Protein AF-A0A1G7XQ11-F1 (afdb_monomer_lite)

Structure (mmCIF, N/CA/C/O backbone):
data_AF-A0A1G7XQ11-F1
#
_entry.id   AF-A0A1G7XQ11-F1
#
loop_
_atom_site.group_PDB
_atom_site.id
_atom_site.type_symbol
_atom_site.label_atom_id
_atom_site.label_alt_id
_atom_site.label_comp_id
_atom_site.label_asym_id
_atom_site.label_entity_id
_atom_site.label_seq_id
_atom_site.pdbx_PDB_ins_code
_atom_site.Cartn_x
_atom_site.Cartn_y
_atom_site.Cartn_z
_atom_site.occupancy
_atom_site.B_iso_or_equiv
_atom_site.auth_seq_id
_atom_site.auth_comp_id
_atom_site.auth_asym_id
_atom_site.auth_atom_id
_atom_site.pdbx_PDB_model_num
ATOM 1 N N . MET A 1 1 ? 27.603 -40.805 -3.255 1.00 36.34 1 MET A N 1
ATOM 2 C CA . MET A 1 1 ? 27.792 -39.743 -2.245 1.00 36.34 1 MET A CA 1
ATOM 3 C C . MET A 1 1 ? 28.625 -38.642 -2.869 1.00 36.34 1 MET A C 1
ATOM 5 O O . MET A 1 1 ? 29.817 -38.832 -3.055 1.00 36.34 1 MET A O 1
ATOM 9 N N . MET A 1 2 ? 27.994 -37.534 -3.244 1.00 27.81 2 MET A N 1
ATOM 10 C CA . MET A 1 2 ? 28.687 -36.275 -3.507 1.00 27.81 2 MET A CA 1
ATOM 11 C C . MET A 1 2 ? 27.903 -35.198 -2.770 1.00 27.81 2 MET A C 1
ATOM 13 O O . MET A 1 2 ? 26.768 -34.886 -3.116 1.00 27.81 2 MET A O 1
ATOM 17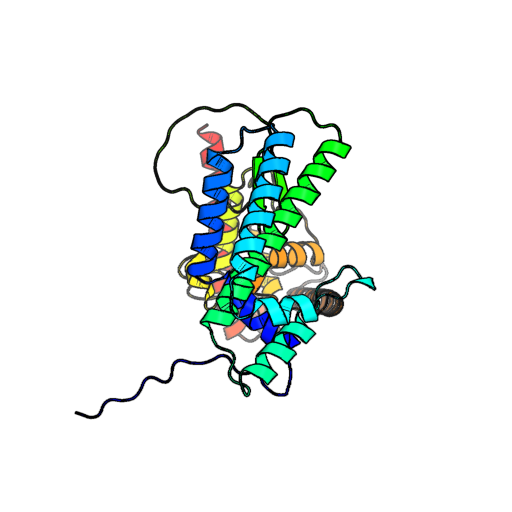 N N . THR A 1 3 ? 28.489 -34.736 -1.674 1.00 33.53 3 THR A N 1
ATOM 18 C CA . THR A 1 3 ? 28.033 -33.616 -0.861 1.00 33.53 3 THR A CA 1
ATOM 19 C C . THR A 1 3 ? 28.178 -32.338 -1.680 1.00 33.53 3 THR A C 1
ATOM 21 O O . THR A 1 3 ? 29.285 -31.860 -1.922 1.00 33.53 3 THR A O 1
ATOM 24 N N . VAL A 1 4 ? 27.051 -31.788 -2.130 1.00 30.58 4 VAL A N 1
ATOM 25 C CA . VAL A 1 4 ? 26.989 -30.421 -2.650 1.00 30.58 4 VAL A CA 1
ATOM 26 C C . VAL A 1 4 ? 27.057 -29.493 -1.440 1.00 30.58 4 VAL A C 1
ATOM 28 O O . VAL A 1 4 ? 26.116 -29.412 -0.656 1.00 30.58 4 VAL A O 1
ATOM 31 N N . ASN A 1 5 ? 28.209 -28.848 -1.260 1.00 30.14 5 ASN A N 1
ATOM 32 C CA . ASN A 1 5 ? 28.421 -27.811 -0.255 1.00 30.14 5 ASN A CA 1
ATOM 33 C C . ASN A 1 5 ? 27.445 -26.652 -0.500 1.00 30.14 5 ASN A C 1
ATOM 35 O O . ASN A 1 5 ? 27.590 -25.899 -1.465 1.00 30.14 5 ASN A O 1
ATOM 39 N N . SER A 1 6 ? 26.476 -26.491 0.398 1.00 32.62 6 SER A N 1
ATOM 40 C CA . SER A 1 6 ? 25.630 -25.308 0.500 1.00 32.62 6 SER A CA 1
ATOM 41 C C . SER A 1 6 ? 26.471 -24.123 0.982 1.00 32.62 6 SER A C 1
ATOM 43 O O . SER A 1 6 ? 26.578 -23.876 2.183 1.00 32.62 6 SER A O 1
ATOM 45 N N . LYS A 1 7 ? 27.083 -23.372 0.060 1.00 35.41 7 LYS A N 1
ATOM 46 C CA . LYS A 1 7 ? 27.512 -22.005 0.372 1.00 35.41 7 LYS A CA 1
ATOM 47 C C . LYS A 1 7 ? 26.244 -21.197 0.643 1.00 35.41 7 LYS A C 1
ATOM 49 O O . LYS A 1 7 ? 25.472 -20.939 -0.272 1.00 35.41 7 LYS A O 1
ATOM 54 N N . HIS A 1 8 ? 25.990 -20.892 1.912 1.00 39.34 8 HIS A N 1
ATOM 55 C CA . HIS A 1 8 ? 24.980 -19.917 2.305 1.00 39.34 8 HIS A CA 1
ATOM 56 C C . HIS A 1 8 ? 25.246 -18.598 1.563 1.00 39.34 8 HIS A C 1
ATOM 58 O O . HIS A 1 8 ? 26.400 -18.194 1.426 1.00 39.34 8 HIS A O 1
ATOM 64 N N . ASN A 1 9 ? 24.189 -17.971 1.042 1.00 49.28 9 ASN A N 1
ATOM 65 C CA . ASN A 1 9 ? 24.247 -16.670 0.376 1.00 49.28 9 ASN A CA 1
ATOM 66 C C . ASN A 1 9 ? 24.702 -15.603 1.382 1.00 49.28 9 ASN A C 1
ATOM 68 O O . ASN A 1 9 ? 23.877 -15.052 2.111 1.00 49.28 9 ASN A O 1
ATOM 72 N N . VAL A 1 10 ? 26.007 -15.342 1.437 1.00 56.56 10 VAL A N 1
ATOM 73 C CA . VAL A 1 10 ? 26.573 -14.230 2.205 1.00 56.56 10 VAL A CA 1
ATOM 74 C C . VAL A 1 10 ? 26.218 -12.922 1.481 1.00 56.56 10 VAL A C 1
ATOM 76 O O . VAL A 1 10 ? 26.400 -12.856 0.261 1.00 56.56 10 VAL A O 1
ATOM 79 N N . PRO A 1 11 ? 25.690 -11.900 2.177 1.00 62.41 11 PRO A N 1
ATOM 80 C CA . PRO A 1 11 ? 25.430 -10.591 1.587 1.00 62.41 11 PRO A CA 1
ATOM 81 C C . PRO A 1 11 ? 26.718 -9.976 1.016 1.00 62.41 11 PRO A C 1
ATOM 83 O O . PRO A 1 11 ? 27.726 -9.876 1.715 1.00 62.41 11 PRO A O 1
ATOM 86 N N . ALA A 1 12 ? 26.683 -9.545 -0.246 1.00 68.00 12 ALA A N 1
ATOM 87 C CA . ALA A 1 12 ? 27.814 -8.908 -0.919 1.00 68.00 12 ALA A CA 1
ATOM 88 C C . ALA A 1 12 ? 27.442 -7.492 -1.373 1.00 68.00 12 ALA A C 1
ATOM 90 O O . ALA A 1 12 ? 26.371 -7.279 -1.942 1.00 68.00 12 ALA A O 1
ATOM 91 N N . VAL A 1 13 ? 28.339 -6.530 -1.150 1.00 69.81 13 VAL A N 1
ATOM 92 C CA . VAL A 1 13 ? 28.177 -5.160 -1.655 1.00 69.81 13 VAL A CA 1
ATOM 93 C C . VAL A 1 13 ? 28.554 -5.140 -3.136 1.00 69.81 13 VAL A C 1
ATOM 95 O O . VAL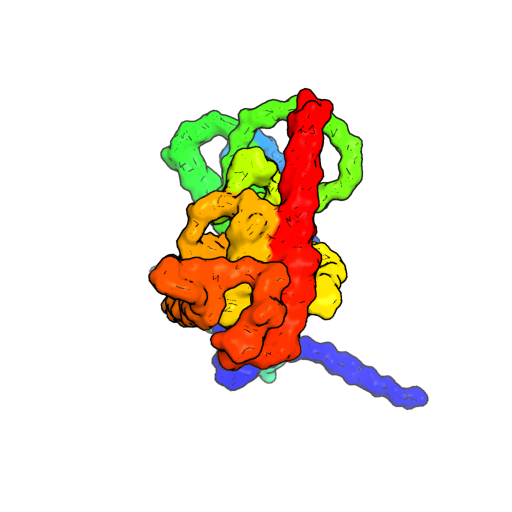 A 1 13 ? 29.678 -5.475 -3.508 1.00 69.81 13 VAL A O 1
ATOM 98 N N . ILE A 1 14 ? 27.617 -4.741 -3.995 1.00 70.12 14 ILE A N 1
ATOM 99 C CA . ILE A 1 14 ? 27.821 -4.665 -5.447 1.00 70.12 14 ILE A CA 1
ATOM 100 C C . ILE A 1 14 ? 28.239 -3.235 -5.810 1.00 70.12 14 ILE A C 1
ATOM 102 O O . ILE A 1 14 ? 27.595 -2.281 -5.389 1.00 70.12 14 ILE A O 1
ATOM 106 N N . ASN A 1 15 ? 29.302 -3.075 -6.609 1.00 71.50 15 ASN A N 1
ATOM 107 C CA . ASN A 1 15 ? 29.764 -1.779 -7.140 1.00 71.50 15 ASN A CA 1
ATOM 108 C C . ASN A 1 15 ? 30.020 -0.684 -6.083 1.00 71.50 15 ASN A C 1
ATOM 110 O O . ASN A 1 15 ? 29.817 0.492 -6.366 1.00 71.50 15 ASN A O 1
ATOM 114 N N . GLU A 1 16 ? 30.450 -1.060 -4.873 1.00 73.69 16 GLU A N 1
ATOM 115 C CA . GLU A 1 16 ? 30.634 -0.126 -3.746 1.00 73.69 16 GLU A CA 1
ATOM 116 C C . GLU A 1 16 ? 29.356 0.648 -3.346 1.00 73.69 16 GLU A C 1
ATOM 118 O O . GLU A 1 16 ? 29.433 1.674 -2.669 1.00 73.69 16 GLU A O 1
ATOM 123 N N . ASP A 1 17 ? 28.169 0.151 -3.713 1.00 77.81 17 ASP A N 1
ATOM 124 C CA . ASP A 1 17 ? 26.883 0.734 -3.320 1.00 77.81 17 ASP A CA 1
ATOM 125 C C . ASP A 1 17 ? 26.497 0.336 -1.883 1.00 77.81 17 ASP A C 1
ATOM 127 O O . ASP A 1 17 ? 25.621 -0.496 -1.631 1.00 77.81 17 ASP A O 1
ATOM 131 N N . TYR A 1 18 ? 27.194 0.922 -0.908 1.00 80.44 18 TYR A N 1
ATOM 132 C CA . TYR A 1 18 ? 26.958 0.677 0.519 1.00 80.44 18 TYR A CA 1
ATOM 133 C C . TYR A 1 18 ? 25.583 1.182 0.993 1.00 80.44 18 TYR A C 1
ATOM 135 O O . TYR A 1 18 ? 25.024 0.642 1.946 1.00 80.44 18 TYR A O 1
ATOM 143 N N . GLU A 1 19 ? 25.028 2.202 0.332 1.00 77.94 19 GLU A N 1
ATOM 144 C CA . GLU A 1 19 ? 23.723 2.784 0.662 1.00 77.94 19 GLU A CA 1
ATOM 145 C C . GLU A 1 19 ? 22.573 1.899 0.182 1.00 77.94 19 GLU A C 1
ATOM 147 O O . GLU A 1 19 ? 21.655 1.608 0.954 1.00 77.94 19 GLU A O 1
ATOM 152 N N . GLY A 1 20 ? 22.640 1.418 -1.062 1.00 65.38 20 GLY A N 1
ATOM 153 C CA . GLY A 1 20 ? 21.724 0.410 -1.586 1.00 65.38 20 GLY A CA 1
ATOM 154 C C . GLY A 1 20 ? 21.779 -0.881 -0.775 1.00 65.38 20 GLY A C 1
ATOM 155 O O . GLY A 1 20 ? 20.733 -1.375 -0.350 1.00 65.38 20 GLY A O 1
ATOM 156 N N . PHE A 1 21 ? 22.986 -1.364 -0.460 1.00 77.88 21 PHE A N 1
ATOM 157 C CA . PHE A 1 21 ? 23.180 -2.547 0.381 1.00 77.88 21 PHE A CA 1
ATOM 158 C C . PHE A 1 21 ? 22.549 -2.385 1.771 1.00 77.88 21 PHE A C 1
ATOM 160 O O . PHE A 1 21 ? 21.772 -3.239 2.198 1.00 77.88 21 PHE A O 1
ATOM 167 N N . PHE A 1 22 ? 22.831 -1.275 2.467 1.00 80.06 22 PHE A N 1
ATOM 168 C CA . PHE A 1 22 ? 22.257 -1.012 3.787 1.00 80.06 22 PHE A CA 1
ATOM 169 C C . PHE A 1 22 ? 20.727 -1.000 3.739 1.00 80.06 22 PHE A C 1
ATOM 171 O O . PHE A 1 22 ? 20.083 -1.645 4.564 1.00 80.06 22 PHE A O 1
ATOM 178 N N . ARG A 1 23 ? 20.135 -0.298 2.761 1.00 72.94 23 ARG A N 1
ATOM 179 C CA . ARG A 1 23 ? 18.675 -0.230 2.605 1.00 72.94 23 ARG A CA 1
ATOM 180 C C . ARG A 1 23 ? 18.062 -1.602 2.360 1.00 72.94 23 ARG A C 1
ATOM 182 O O . ARG A 1 23 ? 17.058 -1.933 2.986 1.00 72.94 23 ARG A O 1
ATOM 189 N N . GLN A 1 24 ? 18.655 -2.389 1.469 1.00 72.62 24 GLN A N 1
ATOM 190 C CA . GLN A 1 24 ? 18.154 -3.712 1.123 1.00 72.62 24 GLN A CA 1
ATOM 191 C C . GLN A 1 24 ? 18.205 -4.666 2.319 1.00 72.62 24 GLN A C 1
ATOM 193 O O . GLN A 1 24 ? 17.200 -5.307 2.630 1.00 72.62 24 GLN A O 1
ATOM 198 N N . GLU A 1 25 ? 19.341 -4.737 3.012 1.00 77.88 25 GLU A N 1
ATOM 199 C CA . GLU A 1 25 ? 19.494 -5.644 4.150 1.00 77.88 25 GLU A CA 1
ATOM 200 C C . GLU A 1 25 ? 18.694 -5.173 5.371 1.00 77.88 25 GLU A C 1
ATOM 202 O O . GLU A 1 25 ? 18.130 -6.006 6.076 1.00 77.88 25 GLU A O 1
ATOM 207 N N . LEU A 1 26 ? 18.524 -3.859 5.567 1.00 78.06 26 LEU A N 1
ATOM 208 C CA . LEU A 1 26 ? 17.609 -3.326 6.578 1.00 78.06 26 LEU A CA 1
ATOM 209 C C . LEU A 1 26 ? 16.171 -3.771 6.296 1.00 78.06 26 LEU A C 1
ATOM 211 O O . LEU A 1 26 ? 15.502 -4.286 7.186 1.00 78.06 26 LEU A O 1
ATOM 215 N N . ILE A 1 27 ? 15.693 -3.610 5.058 1.00 69.56 27 ILE A N 1
ATOM 216 C CA . ILE A 1 27 ? 14.347 -4.050 4.666 1.00 69.56 27 ILE A CA 1
ATOM 217 C C . ILE A 1 27 ? 14.206 -5.555 4.878 1.00 69.56 27 ILE A C 1
ATOM 219 O O . ILE A 1 27 ? 13.226 -6.001 5.471 1.00 69.56 27 ILE A O 1
ATOM 223 N N . ARG A 1 28 ? 15.186 -6.343 4.435 1.00 72.56 28 ARG A N 1
ATOM 224 C CA . ARG A 1 28 ? 15.180 -7.796 4.611 1.00 72.56 28 ARG A CA 1
ATOM 225 C C . ARG A 1 28 ? 15.107 -8.186 6.087 1.00 72.56 28 ARG A C 1
ATOM 227 O O . ARG A 1 28 ? 14.308 -9.047 6.442 1.00 72.56 28 ARG A O 1
ATOM 234 N N . TYR A 1 29 ? 15.904 -7.542 6.936 1.00 76.56 29 TYR A N 1
ATOM 235 C CA . TYR A 1 29 ? 15.914 -7.797 8.369 1.00 76.56 29 TYR A CA 1
ATOM 236 C C . TYR A 1 29 ? 14.577 -7.431 9.023 1.00 76.56 29 TYR A C 1
ATOM 238 O O . TYR A 1 29 ? 14.044 -8.217 9.798 1.00 76.56 29 TYR A O 1
ATOM 246 N N . LEU A 1 30 ? 13.977 -6.298 8.661 1.00 70.56 30 LEU A N 1
ATOM 247 C CA . LEU A 1 30 ? 12.674 -5.869 9.181 1.00 70.56 30 LEU A CA 1
ATOM 248 C C . LEU A 1 30 ? 11.515 -6.813 8.806 1.00 70.56 30 LEU A C 1
ATOM 250 O O . LEU A 1 30 ? 10.517 -6.871 9.516 1.00 70.56 30 LEU A O 1
ATOM 254 N N . HIS A 1 31 ? 11.648 -7.589 7.728 1.00 66.50 31 HIS A N 1
ATOM 255 C CA . HIS A 1 31 ? 10.674 -8.619 7.337 1.00 66.50 31 HIS A CA 1
ATOM 256 C C . HIS A 1 31 ? 11.067 -10.030 7.800 1.00 66.50 31 HIS A C 1
ATOM 258 O O . HIS A 1 31 ? 10.390 -11.006 7.471 1.00 66.50 31 HIS A O 1
ATOM 264 N N . SER A 1 32 ? 12.167 -10.159 8.542 1.00 75.62 32 SER A N 1
ATOM 265 C CA . SER A 1 32 ? 12.635 -11.444 9.050 1.00 75.62 32 SER A CA 1
ATOM 266 C C . SER A 1 32 ? 11.817 -11.907 10.256 1.00 75.62 32 SER A C 1
ATOM 268 O O . SER A 1 32 ? 11.272 -11.111 11.028 1.00 75.62 32 SER A O 1
ATOM 270 N N . SER A 1 33 ? 11.768 -13.224 10.458 1.00 77.06 33 SER A N 1
ATOM 271 C CA . SER A 1 33 ? 11.219 -13.815 11.681 1.00 77.06 33 SER A CA 1
ATOM 272 C C . SER A 1 33 ? 11.946 -13.331 12.937 1.00 77.06 33 SER A C 1
ATOM 274 O O . SER A 1 33 ? 11.342 -13.187 13.996 1.00 77.06 33 SER A O 1
ATOM 276 N N . GLU A 1 34 ? 13.240 -13.059 12.816 1.00 81.00 34 GLU A N 1
ATOM 277 C CA . GLU A 1 34 ? 14.128 -12.602 13.869 1.00 81.00 34 GLU A CA 1
ATOM 278 C C . GLU A 1 34 ? 13.689 -11.232 14.384 1.00 81.00 34 GLU A C 1
ATOM 280 O O . GLU A 1 34 ? 13.496 -11.073 15.591 1.00 81.00 34 GLU A O 1
ATOM 285 N N . TRP A 1 35 ? 13.437 -10.275 13.484 1.00 84.50 35 TRP A N 1
ATOM 286 C CA . TRP A 1 35 ? 12.898 -8.974 13.874 1.00 84.50 35 TRP A CA 1
ATOM 287 C C . TRP A 1 35 ? 11.491 -9.089 14.457 1.00 84.50 35 TRP A C 1
ATOM 289 O O . TRP A 1 35 ? 11.249 -8.557 15.538 1.00 84.50 35 TRP A O 1
ATOM 299 N N . ASN A 1 36 ? 10.592 -9.839 13.811 1.00 75.12 36 ASN A N 1
ATOM 300 C CA . ASN A 1 36 ? 9.226 -10.022 14.310 1.00 75.12 36 ASN A CA 1
ATOM 301 C C . ASN A 1 36 ? 9.209 -10.564 15.749 1.00 75.12 36 ASN A C 1
ATOM 303 O O . ASN A 1 36 ? 8.429 -10.103 16.584 1.00 75.12 36 ASN A O 1
ATOM 307 N N . ASN A 1 37 ? 10.104 -11.502 16.070 1.00 81.62 37 ASN A N 1
ATOM 308 C CA . ASN A 1 37 ? 10.247 -12.045 17.419 1.00 81.62 37 ASN A CA 1
ATOM 309 C C . ASN A 1 37 ? 10.763 -10.998 18.417 1.00 81.62 37 ASN A C 1
ATOM 311 O O . ASN A 1 37 ? 10.239 -10.903 19.531 1.00 81.62 37 ASN A O 1
ATOM 315 N N . VAL A 1 38 ? 11.770 -10.210 18.031 1.00 82.75 38 VAL A N 1
ATOM 316 C CA . VAL A 1 38 ? 12.334 -9.130 18.856 1.00 82.75 38 VAL A CA 1
ATOM 317 C C . VAL A 1 38 ? 11.286 -8.046 19.128 1.00 82.75 38 VAL A C 1
ATOM 319 O O . VAL A 1 38 ? 11.056 -7.690 20.285 1.00 82.75 38 VAL A O 1
ATOM 322 N N . GLU A 1 39 ? 10.600 -7.574 18.087 1.00 80.19 39 GLU A N 1
ATOM 323 C CA . GLU A 1 39 ? 9.562 -6.547 18.173 1.00 80.19 39 GLU A CA 1
ATOM 324 C C . GLU A 1 39 ? 8.377 -7.013 19.029 1.00 80.19 39 GLU A C 1
ATOM 326 O O . GLU A 1 39 ? 7.942 -6.299 19.934 1.00 80.19 39 GLU A O 1
ATOM 331 N N . THR A 1 40 ? 7.882 -8.232 18.796 1.00 74.19 40 THR A N 1
ATOM 332 C CA . THR A 1 40 ? 6.761 -8.801 19.561 1.00 74.19 40 THR A CA 1
ATOM 333 C C . THR A 1 40 ? 7.119 -8.968 21.034 1.00 74.19 40 THR A C 1
ATOM 335 O O . THR A 1 40 ? 6.311 -8.647 21.907 1.00 74.19 40 THR A O 1
ATOM 338 N N . SER A 1 41 ? 8.337 -9.433 21.328 1.00 80.38 41 SER A N 1
ATOM 339 C CA . SER A 1 41 ? 8.813 -9.582 22.706 1.00 80.38 41 SER A CA 1
ATOM 340 C C . SER A 1 41 ? 8.878 -8.230 23.409 1.00 80.38 41 SER A C 1
ATOM 342 O O . SER A 1 41 ? 8.355 -8.087 24.508 1.00 80.38 41 SER A O 1
ATOM 344 N N . PHE A 1 42 ? 9.432 -7.210 22.751 1.00 81.38 42 PHE A N 1
ATOM 345 C CA . PHE A 1 42 ? 9.487 -5.860 23.304 1.00 81.38 42 PHE A CA 1
ATOM 346 C C . PHE A 1 42 ? 8.094 -5.258 23.546 1.00 81.38 42 PHE A C 1
ATOM 348 O O . PHE A 1 42 ? 7.843 -4.693 24.610 1.00 81.38 42 PHE A O 1
ATOM 355 N N . LYS A 1 43 ? 7.161 -5.415 22.597 1.00 74.19 43 LYS A N 1
ATOM 356 C CA . LYS A 1 43 ? 5.766 -4.965 22.751 1.00 74.19 43 LYS A CA 1
ATOM 357 C C . LYS A 1 43 ? 5.071 -5.655 23.927 1.00 74.19 43 LYS A C 1
ATOM 359 O O . LYS A 1 43 ? 4.389 -4.990 24.704 1.00 74.19 43 LYS A O 1
ATOM 364 N N . ARG A 1 44 ? 5.268 -6.966 24.083 1.00 71.50 44 ARG A N 1
ATOM 365 C CA . ARG A 1 44 ? 4.718 -7.738 25.206 1.00 71.50 44 ARG A CA 1
ATOM 366 C C . ARG A 1 44 ? 5.281 -7.262 26.543 1.00 71.50 44 ARG A C 1
ATOM 368 O O . ARG A 1 44 ? 4.522 -7.044 27.479 1.00 71.50 44 ARG A O 1
ATOM 375 N N . GLU A 1 45 ? 6.592 -7.071 26.627 1.00 76.25 45 GLU A N 1
ATOM 376 C CA . GLU A 1 45 ? 7.251 -6.579 27.839 1.00 76.25 45 GLU A CA 1
ATOM 377 C C . GLU A 1 45 ? 6.759 -5.175 28.224 1.00 76.25 45 GLU A C 1
ATOM 379 O O . GLU A 1 45 ? 6.475 -4.920 29.393 1.00 76.25 45 GLU A O 1
ATOM 384 N N . LEU A 1 46 ? 6.556 -4.288 27.242 1.00 71.88 46 LEU A N 1
ATOM 385 C CA . LEU A 1 46 ? 5.929 -2.984 27.473 1.00 71.88 46 LEU A CA 1
ATOM 386 C C . LEU A 1 46 ? 4.521 -3.118 28.067 1.00 71.88 46 LEU A C 1
ATOM 388 O O . LEU A 1 46 ? 4.189 -2.399 29.002 1.00 71.88 46 LEU A O 1
ATOM 392 N N . GLN A 1 47 ? 3.695 -4.034 27.559 1.00 65.88 47 GLN A N 1
ATOM 393 C CA . GLN A 1 47 ? 2.340 -4.249 28.082 1.00 65.88 47 GLN A CA 1
ATOM 394 C C . GLN A 1 47 ? 2.330 -4.833 29.500 1.00 65.88 47 GLN A C 1
ATOM 396 O O . GLN A 1 47 ? 1.466 -4.480 30.298 1.00 65.88 47 GLN A O 1
ATOM 401 N N . LEU A 1 48 ? 3.275 -5.722 29.816 1.00 69.00 48 LEU A N 1
ATOM 402 C CA . LEU A 1 48 ? 3.374 -6.360 31.131 1.00 69.00 48 LEU A CA 1
ATOM 403 C C . LEU A 1 48 ? 3.907 -5.409 32.205 1.00 69.00 48 LEU A C 1
ATOM 405 O O . LEU A 1 48 ? 3.478 -5.478 33.357 1.00 69.00 48 LEU A O 1
ATOM 409 N N . HIS A 1 49 ? 4.854 -4.544 31.840 1.00 67.69 49 HIS A N 1
ATOM 410 C CA . HIS A 1 49 ? 5.584 -3.724 32.801 1.00 67.69 49 HIS A CA 1
ATOM 411 C C . HIS A 1 49 ? 5.109 -2.276 32.885 1.00 67.69 49 HIS A C 1
ATOM 413 O O . HIS A 1 49 ? 5.400 -1.630 33.888 1.00 67.69 49 HIS A O 1
ATOM 419 N N . ILE A 1 50 ? 4.388 -1.751 31.889 1.00 69.31 50 ILE A N 1
ATOM 420 C CA . ILE A 1 50 ? 3.966 -0.346 31.871 1.00 69.31 50 ILE A CA 1
ATOM 421 C C . ILE A 1 50 ? 2.475 -0.224 32.148 1.00 69.31 50 ILE A C 1
ATOM 423 O O . ILE A 1 50 ? 1.631 -0.650 31.360 1.00 69.31 50 ILE A O 1
ATOM 427 N N . THR A 1 51 ? 2.149 0.449 33.251 1.00 66.81 51 THR A N 1
ATOM 428 C CA . THR A 1 51 ? 0.762 0.810 33.547 1.00 66.81 51 THR A CA 1
ATOM 429 C C . THR A 1 51 ? 0.283 1.867 32.543 1.00 66.81 51 THR A C 1
ATOM 431 O O . THR A 1 51 ? 0.950 2.894 32.375 1.00 66.81 51 THR A O 1
ATOM 434 N N . PRO A 1 52 ? -0.876 1.678 31.885 1.00 59.03 52 PRO A N 1
ATOM 435 C CA . PRO A 1 52 ? -1.413 2.663 30.951 1.00 59.03 52 PRO A CA 1
ATOM 436 C C . PRO A 1 52 ? -1.565 4.049 31.594 1.00 59.03 52 PRO A C 1
ATOM 438 O O . PRO A 1 52 ? -2.259 4.204 32.595 1.00 59.03 52 PRO A O 1
ATOM 441 N N . GLY A 1 53 ? -0.956 5.071 30.987 1.00 56.81 53 GLY A N 1
ATOM 442 C CA . GLY A 1 53 ? -0.985 6.453 31.489 1.00 56.81 53 GLY A CA 1
ATOM 443 C C . GLY A 1 53 ? 0.169 6.842 32.424 1.00 56.81 53 GLY A C 1
ATOM 444 O O . GLY A 1 53 ? 0.311 8.026 32.718 1.00 56.81 53 GLY A O 1
ATOM 445 N N . ASP A 1 54 ? 1.021 5.901 32.846 1.00 70.12 54 ASP A N 1
ATOM 446 C CA . ASP A 1 54 ? 2.222 6.205 33.633 1.00 70.12 54 ASP A CA 1
ATOM 447 C C . ASP A 1 54 ? 3.419 6.532 32.720 1.00 70.12 54 ASP A C 1
ATOM 449 O O . ASP A 1 54 ? 4.245 5.683 32.368 1.00 70.12 54 ASP A O 1
ATOM 453 N N . MET A 1 55 ? 3.486 7.797 32.298 1.00 73.06 55 MET A N 1
ATOM 454 C CA . MET A 1 55 ? 4.514 8.295 31.374 1.00 73.06 55 MET A CA 1
ATOM 455 C C . MET A 1 55 ? 5.919 8.265 31.971 1.00 73.06 55 MET A C 1
ATOM 457 O O . MET A 1 55 ? 6.893 8.061 31.246 1.00 73.06 55 MET A O 1
ATOM 461 N N . GLU A 1 56 ? 6.052 8.471 33.281 1.00 79.50 56 GLU A N 1
ATOM 462 C CA . GLU A 1 56 ? 7.356 8.436 33.944 1.00 79.50 56 GLU A CA 1
ATOM 463 C C . GLU A 1 56 ? 7.893 7.008 34.003 1.00 79.50 56 GLU A C 1
ATOM 465 O O . GLU A 1 56 ? 9.061 6.777 33.676 1.00 79.50 56 GLU A O 1
ATOM 470 N N . MET A 1 57 ? 7.034 6.035 34.324 1.00 79.44 57 MET A N 1
ATOM 471 C CA . MET A 1 57 ? 7.397 4.621 34.290 1.00 79.44 57 MET A CA 1
ATOM 472 C C . MET A 1 57 ? 7.771 4.169 32.876 1.00 79.44 57 MET A C 1
ATOM 474 O O . MET A 1 57 ? 8.788 3.496 32.702 1.00 79.44 57 MET A O 1
ATOM 478 N N . LEU A 1 58 ? 7.026 4.606 31.855 1.00 80.31 58 LEU A N 1
ATOM 479 C CA . LEU A 1 58 ? 7.363 4.347 30.456 1.00 80.31 58 LEU A CA 1
ATOM 480 C C . LEU A 1 58 ? 8.722 4.936 30.069 1.00 80.31 58 LEU A C 1
ATOM 482 O O . LEU A 1 58 ? 9.573 4.223 29.542 1.00 80.31 58 LEU A O 1
ATOM 486 N N . LYS A 1 59 ? 8.951 6.230 30.327 1.00 82.69 59 LYS A N 1
ATOM 487 C CA . LYS A 1 59 ? 10.222 6.896 29.997 1.00 82.69 59 LYS A CA 1
ATOM 488 C C . LYS A 1 59 ? 11.394 6.218 30.699 1.00 82.69 59 LYS A C 1
ATOM 490 O O . LYS A 1 59 ? 12.444 6.037 30.083 1.00 82.69 59 LYS A O 1
ATOM 495 N N . LYS A 1 60 ? 11.222 5.838 31.969 1.00 85.56 60 LYS A N 1
ATOM 496 C CA . LYS A 1 60 ? 12.233 5.113 32.743 1.00 85.56 60 LYS A CA 1
ATOM 497 C C . LYS A 1 60 ? 12.538 3.753 32.116 1.00 85.56 60 LYS A C 1
ATOM 499 O O . LYS A 1 60 ? 13.695 3.495 31.802 1.00 85.56 60 LYS A O 1
ATOM 504 N N . TYR A 1 61 ? 11.516 2.943 31.854 1.00 85.94 61 TYR A N 1
ATOM 505 C CA . TYR A 1 61 ? 11.676 1.627 31.238 1.00 85.94 61 TYR A CA 1
ATOM 506 C C . TYR A 1 61 ? 12.337 1.708 29.857 1.00 85.94 61 TYR A C 1
ATOM 508 O O . TYR A 1 61 ? 13.274 0.972 29.574 1.00 85.94 61 TYR A O 1
ATOM 516 N N . LEU A 1 62 ? 11.909 2.639 29.001 1.00 86.00 62 LEU A N 1
ATOM 517 C CA . LEU A 1 62 ? 12.493 2.829 27.671 1.00 86.00 62 LEU A CA 1
ATOM 518 C C . LEU A 1 62 ? 13.977 3.214 27.738 1.00 86.00 62 LEU A C 1
ATOM 520 O O . LEU A 1 62 ? 14.773 2.726 26.937 1.00 86.00 62 LEU A O 1
ATOM 524 N N . ARG A 1 63 ? 14.368 4.055 28.705 1.00 87.06 63 ARG A N 1
ATOM 525 C CA . ARG A 1 63 ? 15.781 4.388 28.953 1.00 87.06 63 ARG A CA 1
ATOM 526 C C . ARG A 1 63 ? 16.564 3.166 29.432 1.00 87.06 63 ARG A C 1
ATOM 528 O O . ARG A 1 63 ? 17.624 2.897 28.881 1.00 87.06 63 ARG A O 1
ATOM 535 N N . GLU A 1 64 ? 16.021 2.393 30.370 1.00 89.06 64 GLU A N 1
ATOM 536 C CA . GLU A 1 64 ? 16.645 1.154 30.859 1.00 89.06 64 GLU A CA 1
ATOM 537 C C . GLU A 1 64 ? 16.813 0.110 29.742 1.00 89.06 64 GLU A C 1
ATOM 539 O O . GLU A 1 64 ? 17.873 -0.503 29.625 1.00 89.06 64 GLU A O 1
ATOM 544 N N . GLN A 1 65 ? 15.813 -0.054 28.870 1.00 87.19 65 GLN A N 1
ATOM 545 C CA . GLN A 1 65 ? 15.899 -0.948 27.710 1.00 87.19 65 GLN A CA 1
ATOM 546 C C . GLN A 1 65 ? 16.944 -0.478 26.700 1.00 87.19 65 GLN A C 1
ATOM 548 O O . GLN A 1 65 ? 17.714 -1.292 26.194 1.00 87.19 65 GLN A O 1
ATOM 553 N N . ARG A 1 66 ? 17.017 0.828 26.424 1.00 85.69 66 ARG A N 1
ATOM 554 C CA . ARG A 1 66 ? 18.054 1.399 25.554 1.00 85.69 66 ARG A CA 1
ATOM 555 C C . ARG A 1 66 ? 19.448 1.150 26.124 1.00 85.69 66 ARG A C 1
ATOM 557 O O . ARG A 1 66 ? 20.334 0.715 25.393 1.00 85.69 66 ARG A O 1
ATOM 564 N N . ASP A 1 67 ? 19.636 1.392 27.417 1.00 86.00 67 ASP A N 1
ATOM 565 C CA . ASP A 1 67 ? 20.930 1.229 28.077 1.00 86.00 67 ASP A CA 1
ATOM 566 C C . ASP A 1 67 ? 21.329 -0.262 28.137 1.00 86.00 67 ASP A C 1
ATOM 568 O O . ASP A 1 67 ? 22.477 -0.608 27.855 1.00 86.00 67 ASP A O 1
ATOM 572 N N . SER A 1 68 ? 20.371 -1.170 28.376 1.00 87.44 68 SER A N 1
ATOM 573 C CA . SER A 1 68 ? 20.593 -2.623 28.309 1.00 87.44 68 SER A CA 1
ATOM 574 C C . SER A 1 68 ? 20.930 -3.101 26.892 1.00 87.44 68 SER A C 1
ATOM 576 O O . SER A 1 68 ? 21.851 -3.902 26.707 1.00 87.44 68 SER A O 1
ATOM 578 N N . ASN A 1 69 ? 20.234 -2.588 25.872 1.00 86.06 69 ASN A N 1
ATOM 579 C CA . ASN A 1 69 ? 20.525 -2.885 24.468 1.00 86.06 69 ASN A CA 1
ATOM 580 C C . ASN A 1 69 ? 21.915 -2.390 24.066 1.00 86.06 69 ASN A C 1
ATOM 582 O O . ASN A 1 69 ? 22.641 -3.115 23.388 1.00 86.06 69 ASN A O 1
ATOM 586 N N . LEU A 1 70 ? 22.315 -1.201 24.525 1.00 84.31 70 LEU A N 1
ATOM 587 C CA . LEU A 1 70 ? 23.662 -0.672 24.329 1.00 84.31 70 LEU A CA 1
ATOM 588 C C . LEU A 1 70 ? 24.719 -1.539 25.017 1.00 84.31 70 LEU A C 1
ATOM 590 O O . LEU A 1 70 ? 25.746 -1.835 24.413 1.00 84.31 70 LEU A O 1
ATOM 594 N N . GLU A 1 71 ? 24.481 -1.998 26.247 1.00 86.31 71 GLU A N 1
ATOM 595 C CA . GLU A 1 71 ? 25.417 -2.886 26.944 1.00 86.31 71 GLU A CA 1
ATOM 596 C C . GLU A 1 71 ? 25.582 -4.230 26.216 1.00 86.31 71 GLU A C 1
ATOM 598 O O . GLU A 1 71 ? 26.702 -4.724 26.064 1.00 86.31 71 GLU A O 1
ATOM 603 N N . ARG A 1 72 ? 24.481 -4.816 25.725 1.00 86.50 72 ARG A N 1
ATOM 604 C CA . ARG A 1 72 ? 24.509 -6.043 24.911 1.00 86.50 72 ARG A CA 1
ATOM 605 C C . ARG A 1 72 ? 25.253 -5.821 23.602 1.00 86.50 72 ARG A C 1
ATOM 607 O O . ARG A 1 72 ? 26.120 -6.619 23.258 1.00 86.50 72 ARG A O 1
ATOM 614 N N . PHE A 1 73 ? 24.960 -4.726 22.908 1.00 86.19 73 PHE A N 1
ATOM 615 C CA . PHE A 1 73 ? 25.617 -4.394 21.653 1.00 86.19 73 PHE A CA 1
ATOM 616 C C . PHE A 1 73 ? 27.109 -4.114 21.845 1.00 86.19 73 PHE A C 1
ATOM 618 O O . PHE A 1 73 ? 27.913 -4.589 21.055 1.00 86.19 73 PHE A O 1
ATOM 625 N N . ASN A 1 74 ? 27.519 -3.457 22.931 1.00 84.88 74 ASN A N 1
ATOM 626 C CA . ASN A 1 74 ? 28.933 -3.224 23.242 1.00 84.88 74 ASN A CA 1
ATOM 627 C C . ASN A 1 74 ? 29.731 -4.519 23.463 1.00 84.88 74 ASN A C 1
ATOM 629 O O . ASN A 1 74 ? 30.944 -4.524 23.258 1.00 84.88 74 ASN A O 1
ATOM 633 N N . LYS A 1 75 ? 29.062 -5.619 23.833 1.00 86.25 75 LYS A N 1
ATOM 634 C CA . LYS A 1 75 ? 29.664 -6.958 23.939 1.00 86.25 75 LYS A CA 1
ATOM 635 C C . LYS A 1 75 ? 29.769 -7.684 22.589 1.00 86.25 75 LYS A C 1
ATOM 637 O O . LYS A 1 75 ? 30.410 -8.730 22.535 1.00 86.25 75 LYS A O 1
ATOM 642 N N . SER A 1 76 ? 29.164 -7.158 21.520 1.00 84.12 76 SER A N 1
ATOM 643 C CA . SER A 1 76 ? 29.289 -7.710 20.164 1.00 84.12 76 SER A CA 1
ATOM 644 C C . SER A 1 76 ? 30.664 -7.414 19.558 1.00 84.12 76 SER A C 1
ATOM 646 O O . SER A 1 76 ? 31.312 -6.420 19.899 1.00 84.12 76 SER A O 1
ATOM 648 N N . GLY A 1 77 ? 31.087 -8.254 18.608 1.00 80.44 77 GLY A N 1
ATOM 649 C CA . GLY A 1 77 ? 32.350 -8.076 17.879 1.00 80.44 77 GLY A CA 1
ATOM 650 C C . GLY A 1 77 ? 32.393 -6.814 17.008 1.00 80.44 77 GLY A C 1
ATOM 651 O O . GLY A 1 77 ? 33.471 -6.343 16.654 1.00 80.44 77 GLY A O 1
ATOM 652 N N . ILE A 1 78 ? 31.231 -6.224 16.715 1.00 85.44 78 ILE A N 1
ATOM 653 C CA . ILE A 1 78 ? 31.078 -5.104 15.780 1.00 85.44 78 ILE A CA 1
ATOM 654 C C . ILE A 1 78 ? 30.891 -3.732 16.446 1.00 85.44 78 ILE A C 1
ATOM 656 O O . ILE A 1 78 ? 30.867 -2.704 15.761 1.00 85.44 78 ILE A O 1
ATOM 660 N N . SER A 1 79 ? 30.812 -3.679 17.779 1.00 83.94 79 SER A N 1
ATOM 661 C CA . SER A 1 79 ? 30.629 -2.433 18.543 1.00 83.94 79 SER A CA 1
ATOM 662 C C . SER A 1 79 ? 31.731 -1.399 18.295 1.00 83.94 79 SER A C 1
ATOM 664 O O . SER A 1 79 ? 31.497 -0.187 18.288 1.00 83.94 79 SER A O 1
ATOM 666 N N . TRP A 1 80 ? 32.947 -1.868 18.015 1.00 82.62 80 TRP A N 1
ATOM 667 C CA . TRP A 1 80 ? 34.075 -1.010 17.675 1.00 82.62 80 TRP A CA 1
ATOM 668 C C . TRP A 1 80 ? 33.851 -0.231 16.371 1.00 82.62 80 TRP A C 1
ATOM 670 O O . TRP A 1 80 ? 34.169 0.961 16.306 1.00 82.62 80 TRP A O 1
ATOM 680 N N . PHE A 1 81 ? 33.273 -0.869 15.345 1.00 84.00 81 PHE A N 1
ATOM 681 C CA . PHE A 1 81 ? 32.959 -0.202 14.077 1.00 84.00 81 PHE A CA 1
ATOM 682 C C . PHE A 1 81 ? 31.865 0.843 14.268 1.00 84.00 81 PHE A C 1
ATOM 684 O O . PHE A 1 81 ? 31.957 1.929 13.697 1.00 84.00 81 PHE A O 1
ATOM 691 N N . TRP A 1 82 ? 30.881 0.543 15.120 1.00 81.44 82 TRP A N 1
ATOM 692 C CA . TRP A 1 82 ? 29.802 1.465 15.460 1.00 81.44 82 TRP A CA 1
ATOM 693 C C . TRP A 1 82 ? 30.334 2.759 16.072 1.00 81.44 82 TRP A C 1
ATOM 695 O O . TRP A 1 82 ? 30.075 3.842 15.551 1.00 81.44 82 TRP A O 1
ATOM 705 N N . ASN A 1 83 ? 31.156 2.656 17.119 1.00 79.38 83 ASN A N 1
ATOM 706 C CA . ASN A 1 83 ? 31.699 3.827 17.813 1.00 79.38 83 ASN A CA 1
ATOM 707 C C . ASN A 1 83 ? 32.523 4.727 16.888 1.00 79.38 83 ASN A C 1
ATOM 709 O O . ASN A 1 83 ? 32.510 5.945 17.026 1.00 79.38 83 ASN A O 1
ATOM 713 N N . LYS A 1 84 ? 33.216 4.140 15.907 1.00 82.44 84 LYS A N 1
ATOM 714 C CA . LYS A 1 84 ? 33.981 4.905 14.917 1.00 82.44 84 LYS A CA 1
ATOM 715 C C . LYS A 1 84 ? 33.124 5.543 13.831 1.00 82.44 84 LYS A C 1
ATOM 717 O O . LYS A 1 84 ? 33.650 6.358 13.077 1.00 82.44 84 LYS A O 1
ATOM 722 N N . SER A 1 85 ? 31.888 5.098 13.656 1.00 84.44 85 SER A N 1
ATOM 723 C CA . SER A 1 85 ? 30.945 5.622 12.661 1.00 84.44 85 SER A CA 1
ATOM 724 C C . SER A 1 85 ? 29.936 6.591 13.268 1.00 84.44 85 SER A C 1
ATOM 726 O O . SER A 1 85 ? 29.089 7.125 12.561 1.00 84.44 85 SER A O 1
ATOM 728 N N . PHE A 1 86 ? 30.052 6.857 14.567 1.00 78.75 86 PHE A N 1
ATOM 729 C CA . PHE A 1 86 ? 29.356 7.946 15.219 1.00 78.75 86 PHE A CA 1
ATOM 730 C C . PHE A 1 86 ? 30.122 9.257 15.014 1.00 78.75 86 PHE A C 1
ATOM 732 O O . PHE A 1 86 ? 31.297 9.359 15.368 1.00 78.75 86 PHE A O 1
ATOM 739 N N . ILE A 1 87 ? 29.456 10.256 14.440 1.00 76.31 87 ILE A N 1
ATOM 740 C CA . ILE A 1 87 ? 29.993 11.603 14.250 1.00 76.31 87 ILE A CA 1
ATOM 741 C C . ILE A 1 87 ? 29.557 12.435 15.455 1.00 76.31 87 ILE A C 1
ATOM 743 O O . ILE A 1 87 ? 28.396 12.841 15.562 1.00 76.31 87 ILE A O 1
ATOM 747 N N . ALA A 1 88 ? 30.485 12.658 16.388 1.00 71.06 88 ALA A N 1
ATOM 748 C CA . ALA A 1 88 ? 30.207 13.336 17.653 1.00 71.06 88 ALA A CA 1
ATOM 749 C C . ALA A 1 88 ? 29.762 14.793 17.449 1.00 71.06 88 ALA A C 1
ATOM 751 O O . ALA A 1 88 ? 28.892 15.273 18.173 1.00 71.06 88 ALA A O 1
ATOM 752 N N . GLU A 1 89 ? 30.312 15.476 16.443 1.00 73.31 89 GLU A N 1
ATOM 753 C CA . GLU A 1 89 ? 29.998 16.870 16.117 1.00 73.31 89 GLU A CA 1
ATOM 754 C C . GLU A 1 89 ? 28.563 17.045 15.601 1.00 73.31 89 GLU A C 1
ATOM 756 O O . GLU A 1 89 ? 27.931 18.069 15.852 1.00 73.31 89 GLU A O 1
ATOM 761 N N . GLU A 1 90 ? 28.039 16.038 14.899 1.00 70.50 90 GLU A N 1
ATOM 762 C CA . GLU A 1 90 ? 26.687 16.036 14.327 1.00 70.50 90 GLU A CA 1
ATOM 763 C C . GLU A 1 90 ? 25.673 15.306 15.217 1.00 70.50 90 GLU A C 1
ATOM 765 O O . GLU A 1 90 ? 24.482 15.288 14.904 1.00 70.50 90 GLU A O 1
ATOM 770 N N . ASN A 1 91 ? 26.136 14.689 16.312 1.00 67.06 91 ASN A N 1
ATOM 771 C CA . ASN A 1 91 ? 25.359 13.770 17.144 1.00 67.06 91 ASN A CA 1
ATOM 772 C C . ASN A 1 91 ? 24.585 12.739 16.295 1.00 67.06 91 ASN A C 1
ATOM 774 O O . ASN A 1 91 ? 23.407 12.463 16.532 1.00 67.06 91 ASN A O 1
ATOM 778 N N . ARG A 1 92 ? 25.244 12.220 15.252 1.00 75.31 92 ARG A N 1
ATOM 779 C CA . ARG A 1 92 ? 24.627 11.392 14.213 1.00 75.31 92 ARG A CA 1
ATOM 780 C C . ARG A 1 92 ? 25.477 10.163 13.948 1.00 75.31 92 ARG A C 1
ATOM 782 O O . ARG A 1 92 ? 26.693 10.246 13.804 1.00 75.31 92 ARG A O 1
ATOM 789 N N . PHE A 1 93 ? 24.818 9.018 13.860 1.00 79.88 93 PHE A N 1
ATOM 790 C CA . PHE A 1 93 ? 25.436 7.797 13.371 1.00 79.88 93 PHE A CA 1
ATOM 791 C C . PHE A 1 93 ? 25.410 7.778 11.841 1.00 79.88 93 PHE A C 1
ATOM 793 O O . PHE A 1 93 ? 24.378 8.089 11.254 1.00 79.88 93 PHE A O 1
ATOM 800 N N . ASP A 1 94 ? 26.529 7.430 11.208 1.00 82.81 94 ASP A N 1
ATOM 801 C CA . ASP A 1 94 ? 26.616 7.270 9.757 1.00 82.81 94 ASP A CA 1
ATOM 802 C C . ASP A 1 94 ? 26.584 5.781 9.389 1.00 82.81 94 ASP A C 1
ATOM 804 O O . ASP A 1 94 ? 27.575 5.047 9.515 1.00 82.81 94 ASP A O 1
ATOM 808 N N . GLU A 1 95 ? 25.414 5.336 8.932 1.00 85.00 95 GLU A N 1
ATOM 809 C CA . GLU A 1 95 ? 25.163 3.952 8.541 1.00 85.00 95 GLU A CA 1
ATOM 810 C C . GLU A 1 95 ? 26.058 3.504 7.380 1.00 85.00 95 GLU A C 1
ATOM 812 O O . GLU A 1 95 ? 26.497 2.353 7.332 1.00 85.00 95 GLU A O 1
ATOM 817 N N . ILE A 1 96 ? 26.392 4.417 6.469 1.00 86.62 96 ILE A N 1
ATOM 818 C CA . ILE A 1 96 ? 27.164 4.123 5.259 1.00 86.62 96 ILE A CA 1
ATOM 819 C C . ILE A 1 96 ? 28.630 3.916 5.611 1.00 86.62 96 ILE A C 1
ATOM 821 O O . ILE A 1 96 ? 29.254 2.945 5.176 1.00 86.62 96 ILE A O 1
ATOM 825 N N . ILE A 1 97 ? 29.178 4.786 6.460 1.00 86.56 97 ILE A N 1
ATOM 826 C CA . ILE A 1 97 ? 30.536 4.641 6.986 1.00 86.56 97 ILE A CA 1
ATOM 827 C C . ILE A 1 97 ? 30.652 3.355 7.813 1.00 86.56 97 ILE A C 1
ATOM 829 O O . ILE A 1 97 ? 31.683 2.681 7.744 1.00 86.56 97 ILE A O 1
ATOM 833 N N . PHE A 1 98 ? 29.622 2.990 8.582 1.00 89.19 98 PHE A N 1
ATOM 834 C CA . PHE A 1 98 ? 29.592 1.725 9.316 1.00 89.19 98 PHE A CA 1
ATOM 835 C C . PHE 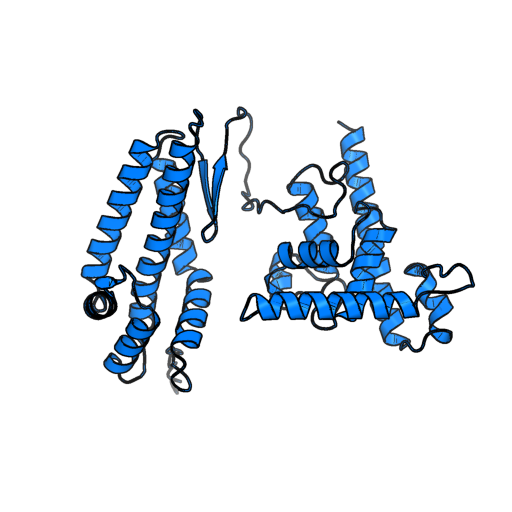A 1 98 ? 29.657 0.510 8.390 1.00 89.19 98 PHE A C 1
ATOM 837 O O . PHE A 1 98 ? 30.583 -0.290 8.527 1.00 89.19 98 PHE A O 1
ATOM 844 N N . ILE A 1 99 ? 28.747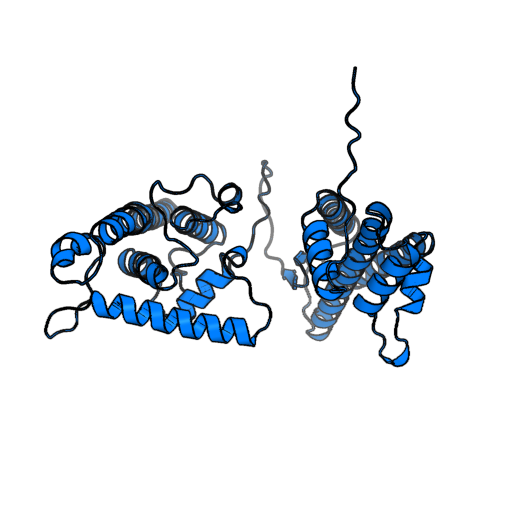 0.406 7.417 1.00 88.56 99 ILE A N 1
ATOM 845 C CA . ILE A 1 99 ? 28.721 -0.721 6.475 1.00 88.56 99 ILE A CA 1
ATOM 846 C C . ILE A 1 99 ? 30.018 -0.794 5.671 1.00 88.56 99 ILE A C 1
ATOM 848 O O . ILE A 1 99 ? 30.570 -1.878 5.504 1.00 88.56 99 ILE A O 1
ATOM 852 N N . LYS A 1 100 ? 30.572 0.345 5.243 1.00 86.50 100 LYS A N 1
ATOM 853 C CA . LYS A 1 100 ? 31.862 0.389 4.544 1.00 86.50 100 LYS A CA 1
ATOM 854 C C . LYS A 1 100 ? 33.005 -0.174 5.392 1.00 86.50 100 LYS A C 1
ATOM 856 O O . LYS A 1 100 ? 33.827 -0.932 4.885 1.00 86.50 100 LYS A O 1
ATOM 861 N N . LYS A 1 101 ? 33.076 0.181 6.679 1.00 87.69 101 LYS A N 1
ATOM 862 C CA . LYS A 1 101 ? 34.110 -0.340 7.589 1.00 87.69 101 LYS A CA 1
ATOM 863 C C . LYS A 1 101 ? 33.937 -1.826 7.866 1.00 87.69 101 LYS A C 1
ATOM 865 O O . LYS A 1 101 ? 34.936 -2.537 7.883 1.00 87.69 101 LYS A O 1
ATOM 870 N N . LEU A 1 102 ? 32.697 -2.270 8.057 1.00 86.88 102 LEU A N 1
ATOM 871 C CA . LEU A 1 102 ? 32.377 -3.680 8.244 1.00 86.88 102 LEU A CA 1
ATOM 872 C C . LEU A 1 102 ? 32.785 -4.481 6.999 1.00 86.88 102 LEU A C 1
ATOM 874 O O . LEU A 1 102 ? 33.548 -5.429 7.104 1.00 86.88 102 LEU A O 1
ATOM 878 N N . TYR A 1 103 ? 32.412 -4.008 5.807 1.00 85.94 103 TYR A N 1
ATOM 879 C CA . TYR A 1 103 ? 32.798 -4.607 4.528 1.00 85.94 103 TYR A CA 1
ATOM 880 C C . TYR A 1 103 ? 34.319 -4.735 4.356 1.00 85.94 103 TYR A C 1
ATOM 882 O O . TYR A 1 103 ? 34.810 -5.787 3.954 1.00 85.94 103 TYR A O 1
ATOM 890 N N . MET A 1 104 ? 35.074 -3.678 4.681 1.00 85.38 104 MET A N 1
ATOM 891 C CA . MET A 1 104 ? 36.540 -3.688 4.605 1.00 85.38 104 MET A CA 1
ATOM 892 C C . MET A 1 104 ? 37.183 -4.640 5.616 1.00 85.38 104 MET A C 1
ATOM 894 O O . MET A 1 104 ? 38.198 -5.252 5.304 1.00 85.38 104 MET A O 1
ATOM 898 N N . ALA A 1 105 ? 36.625 -4.747 6.821 1.00 84.62 105 ALA A N 1
ATOM 899 C CA . ALA A 1 105 ? 37.151 -5.626 7.861 1.00 84.62 105 ALA A CA 1
ATOM 900 C C . ALA A 1 105 ? 36.824 -7.106 7.618 1.00 84.62 105 ALA A C 1
ATOM 902 O O . ALA A 1 105 ? 37.564 -7.970 8.081 1.00 84.62 105 ALA A O 1
ATOM 903 N N . SER A 1 106 ? 35.744 -7.390 6.889 1.00 83.00 106 SER A N 1
ATOM 904 C CA . SER A 1 106 ? 35.305 -8.743 6.542 1.00 83.00 106 SER A CA 1
ATOM 905 C C . SER A 1 106 ? 35.796 -9.209 5.159 1.00 83.00 106 SER A C 1
ATOM 907 O O . SER A 1 106 ? 35.186 -10.099 4.569 1.00 83.00 106 SER A O 1
ATOM 909 N N . ASP A 1 107 ? 36.844 -8.589 4.598 1.00 81.62 107 ASP A N 1
ATOM 910 C CA . ASP A 1 107 ? 37.400 -8.898 3.264 1.00 81.62 107 ASP A CA 1
ATOM 911 C C . ASP A 1 107 ? 36.338 -8.963 2.142 1.00 81.62 107 ASP A C 1
ATOM 913 O O . ASP A 1 107 ? 36.401 -9.774 1.215 1.00 81.62 107 ASP A O 1
ATOM 917 N N . GLY A 1 108 ? 35.327 -8.095 2.229 1.00 78.19 108 GLY A N 1
ATOM 918 C CA . GLY A 1 108 ? 34.231 -7.997 1.268 1.00 78.19 108 GLY A CA 1
ATOM 919 C C . GLY A 1 108 ? 33.076 -8.988 1.467 1.00 78.19 108 GLY A C 1
ATOM 920 O O . GLY A 1 108 ? 32.155 -9.017 0.652 1.00 78.19 108 GLY A O 1
ATOM 921 N N . MET A 1 109 ? 33.091 -9.783 2.540 1.00 81.69 109 MET A N 1
ATOM 922 C CA . MET A 1 109 ? 32.061 -10.778 2.858 1.00 81.69 109 MET A CA 1
ATOM 923 C C . MET A 1 109 ? 31.513 -10.537 4.264 1.00 81.69 109 MET A C 1
ATOM 925 O O . MET A 1 109 ? 32.003 -11.105 5.235 1.00 81.69 109 MET A O 1
ATOM 929 N N . ILE A 1 110 ? 30.494 -9.683 4.377 1.00 82.81 110 ILE A N 1
ATOM 930 C CA . ILE A 1 110 ? 29.908 -9.337 5.677 1.00 82.81 110 ILE A CA 1
ATOM 931 C C . ILE A 1 110 ? 29.181 -10.555 6.250 1.00 82.81 110 ILE A C 1
ATOM 933 O O . ILE A 1 110 ? 28.268 -11.102 5.626 1.00 82.81 110 ILE A O 1
ATOM 937 N N . ASP A 1 111 ? 29.558 -10.956 7.462 1.00 84.06 111 ASP A N 1
ATOM 938 C CA . ASP A 1 111 ? 28.900 -12.052 8.156 1.00 84.06 111 ASP A CA 1
ATOM 939 C C . ASP A 1 111 ? 27.441 -11.697 8.487 1.00 84.06 111 ASP A C 1
ATOM 941 O O . ASP A 1 111 ? 27.123 -10.632 9.019 1.00 84.06 111 ASP A O 1
ATOM 945 N N . THR A 1 112 ? 26.522 -12.605 8.155 1.00 82.19 112 THR A N 1
ATOM 946 C CA . THR A 1 112 ? 25.081 -12.366 8.321 1.00 82.19 112 THR A CA 1
ATOM 947 C C . THR A 1 112 ? 24.676 -12.290 9.789 1.00 82.19 112 THR A C 1
ATOM 949 O O . THR A 1 112 ? 23.743 -11.566 10.128 1.00 82.19 112 THR A O 1
ATOM 952 N N . LYS A 1 113 ? 25.362 -13.015 10.679 1.00 84.69 113 LYS A N 1
ATOM 953 C CA . LYS A 1 113 ? 25.063 -12.978 12.109 1.00 84.69 113 LYS A CA 1
ATOM 954 C C . LYS A 1 113 ? 25.503 -11.642 12.701 1.00 84.69 113 LYS A C 1
ATOM 956 O O . LYS A 1 113 ? 24.710 -11.025 13.404 1.00 84.69 113 LYS A O 1
ATOM 961 N N . GLU A 1 114 ? 26.701 -11.168 12.370 1.00 84.81 114 GLU A N 1
ATOM 962 C CA . GLU A 1 114 ? 27.174 -9.836 12.772 1.00 84.81 114 GLU A CA 1
ATOM 963 C C . GLU A 1 114 ? 26.256 -8.724 12.245 1.00 84.81 114 GLU A C 1
ATOM 965 O O . GLU A 1 114 ? 25.871 -7.816 12.983 1.00 84.81 114 GLU A O 1
ATOM 970 N N . LEU A 1 115 ? 25.833 -8.826 10.983 1.00 86.44 115 LEU A N 1
ATOM 971 C CA . LEU A 1 115 ? 24.906 -7.874 10.378 1.00 86.44 115 LEU A CA 1
ATOM 972 C C . LEU A 1 115 ? 23.526 -7.887 11.060 1.00 86.44 115 LEU A C 1
ATOM 974 O O . LEU A 1 115 ? 22.948 -6.830 11.311 1.00 86.44 115 LEU A O 1
ATOM 978 N N . ASN A 1 116 ? 23.017 -9.064 11.424 1.00 86.56 116 ASN A N 1
ATOM 979 C CA . ASN A 1 116 ? 21.778 -9.184 12.188 1.00 86.56 116 ASN A CA 1
ATOM 980 C C . ASN A 1 116 ? 21.929 -8.621 13.608 1.00 86.56 116 ASN A C 1
ATOM 982 O O . ASN A 1 116 ? 21.040 -7.909 14.060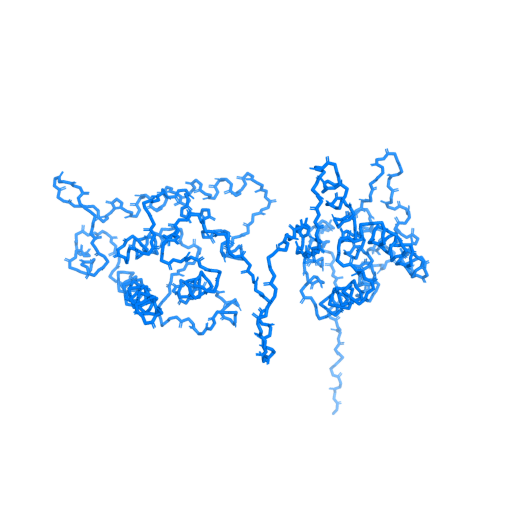 1.00 86.56 116 ASN A O 1
ATOM 986 N N . GLU A 1 117 ? 23.044 -8.871 14.304 1.00 87.19 117 GLU A N 1
ATOM 987 C CA . GLU A 1 117 ? 23.323 -8.282 15.626 1.00 87.19 117 GLU A CA 1
ATOM 988 C C . GLU A 1 117 ? 23.306 -6.747 15.575 1.00 87.19 117 GLU A C 1
ATOM 990 O O . GLU A 1 117 ? 22.724 -6.095 16.448 1.00 87.19 117 GLU A O 1
ATOM 995 N N . PHE A 1 118 ? 23.874 -6.168 14.513 1.00 89.06 118 PHE A N 1
ATOM 996 C CA . PHE A 1 118 ? 23.767 -4.741 14.233 1.00 89.06 118 PHE A CA 1
ATOM 997 C C . PHE A 1 118 ? 22.314 -4.303 14.038 1.00 89.06 118 PHE A C 1
ATOM 999 O O . PHE A 1 118 ? 21.876 -3.351 14.686 1.00 89.06 118 PHE A O 1
ATOM 1006 N N . PHE A 1 119 ? 21.555 -4.981 13.174 1.00 89.12 119 PHE A N 1
ATOM 1007 C CA . PHE A 1 119 ? 20.189 -4.568 12.874 1.00 89.12 119 PHE A CA 1
ATOM 1008 C C . PHE A 1 119 ? 19.225 -4.739 14.051 1.00 89.12 119 PHE A C 1
ATOM 1010 O O . PHE A 1 119 ? 18.355 -3.882 14.218 1.00 89.12 119 PHE A O 1
ATOM 1017 N N . VAL A 1 120 ? 19.398 -5.759 14.904 1.00 89.00 120 VAL A N 1
ATOM 1018 C CA . VAL A 1 120 ? 18.674 -5.879 16.184 1.00 89.00 120 VAL A CA 1
ATOM 1019 C C . VAL A 1 120 ? 18.841 -4.582 16.968 1.00 89.00 120 VAL A C 1
ATOM 1021 O O . VAL A 1 120 ? 17.857 -3.937 17.325 1.00 89.00 120 VAL A O 1
ATOM 1024 N N . TYR A 1 121 ? 20.088 -4.180 17.211 1.00 88.56 121 TYR A N 1
ATOM 1025 C CA . TYR A 1 121 ? 20.403 -3.003 18.010 1.00 88.56 121 TYR A CA 1
ATOM 1026 C C . TYR A 1 121 ? 19.916 -1.703 17.352 1.00 88.56 121 TYR A C 1
ATOM 1028 O O . TYR A 1 121 ? 19.234 -0.900 17.994 1.00 88.56 121 TYR A O 1
ATOM 1036 N N . TYR A 1 122 ? 20.212 -1.518 16.063 1.00 87.25 122 TYR A N 1
ATOM 1037 C CA . TYR A 1 122 ? 19.842 -0.329 15.296 1.00 87.25 122 TYR A CA 1
ATOM 1038 C C . TYR A 1 122 ? 18.321 -0.119 15.269 1.00 87.25 122 TYR A C 1
ATOM 1040 O O . TYR A 1 122 ? 17.834 0.967 15.592 1.00 87.25 122 TYR A O 1
ATOM 1048 N N . CYS A 1 123 ? 17.552 -1.162 14.941 1.00 86.62 123 CYS A N 1
ATOM 1049 C CA . CYS A 1 123 ? 16.096 -1.070 14.840 1.00 86.62 123 CYS A CA 1
ATOM 1050 C C . CYS A 1 123 ? 15.440 -0.892 16.217 1.00 86.62 123 CYS A C 1
ATOM 1052 O O . CYS A 1 123 ? 14.551 -0.050 16.365 1.00 86.62 123 CYS A O 1
ATOM 1054 N N . MET A 1 124 ? 15.915 -1.613 17.242 1.00 86.31 124 MET A N 1
ATOM 1055 C CA . MET A 1 124 ? 15.416 -1.473 18.616 1.00 86.31 124 MET A CA 1
ATOM 1056 C C . MET A 1 124 ? 15.602 -0.057 19.158 1.00 86.31 124 MET A C 1
ATOM 1058 O O . MET A 1 124 ? 14.671 0.512 19.726 1.00 86.31 124 MET A O 1
ATOM 1062 N N . ASN A 1 125 ? 16.777 0.541 18.964 1.00 84.88 125 ASN A N 1
ATOM 1063 C CA . ASN A 1 125 ? 17.028 1.896 19.447 1.00 84.88 125 ASN A CA 1
ATOM 1064 C C . ASN A 1 125 ? 16.174 2.935 18.727 1.00 84.88 125 ASN A C 1
ATOM 1066 O O . ASN A 1 125 ? 15.584 3.786 19.388 1.00 84.88 125 ASN A O 1
ATOM 1070 N N . ARG A 1 126 ? 16.030 2.835 17.401 1.00 82.88 126 ARG A N 1
ATOM 1071 C CA . ARG A 1 126 ? 15.148 3.739 16.648 1.00 82.88 126 ARG A CA 1
ATOM 1072 C C . ARG A 1 126 ? 13.692 3.630 17.093 1.00 82.88 126 ARG A C 1
ATOM 1074 O O . ARG A 1 126 ? 13.000 4.644 17.183 1.00 82.88 126 ARG A O 1
ATOM 1081 N N . MET A 1 127 ? 13.234 2.417 17.394 1.00 79.88 127 MET A N 1
ATOM 1082 C CA . MET A 1 127 ? 11.906 2.184 17.953 1.00 79.88 127 MET A CA 1
ATOM 1083 C C . MET A 1 127 ? 11.753 2.857 19.324 1.00 79.88 127 MET A C 1
ATOM 1085 O O . MET A 1 127 ? 10.800 3.605 19.532 1.00 79.88 127 MET A O 1
ATOM 1089 N N . ILE A 1 128 ? 12.708 2.660 20.236 1.00 83.62 128 ILE A N 1
ATOM 1090 C CA . ILE A 1 128 ? 12.698 3.288 21.565 1.00 83.62 128 ILE A CA 1
ATOM 1091 C C . ILE A 1 128 ? 12.701 4.822 21.464 1.00 83.62 128 ILE A C 1
ATOM 1093 O O . ILE A 1 128 ? 11.906 5.486 22.131 1.00 83.62 128 ILE A O 1
ATOM 1097 N N . GLU A 1 129 ? 13.561 5.394 20.622 1.00 81.00 129 GLU A N 1
ATOM 1098 C CA . GLU A 1 129 ? 13.655 6.843 20.412 1.00 81.00 129 GLU A CA 1
ATOM 1099 C C . GLU A 1 129 ? 12.359 7.434 19.860 1.00 81.00 129 GLU A C 1
ATOM 1101 O O . GLU A 1 129 ? 11.920 8.490 20.319 1.00 81.00 129 GLU A O 1
ATOM 1106 N N . SER A 1 130 ? 11.717 6.739 18.917 1.00 76.94 130 SER A N 1
ATOM 1107 C CA . SER A 1 130 ? 10.417 7.136 18.377 1.00 76.94 130 SER A CA 1
ATOM 1108 C C . SER A 1 130 ? 9.362 7.221 19.486 1.00 76.94 130 SER A C 1
ATOM 1110 O O . SER A 1 130 ? 8.688 8.248 19.607 1.00 76.94 130 SER A O 1
ATOM 1112 N N . ILE A 1 131 ? 9.279 6.206 20.357 1.00 76.25 131 ILE A N 1
ATOM 1113 C CA . ILE A 1 131 ? 8.333 6.174 21.488 1.00 76.25 131 ILE A CA 1
ATOM 1114 C C . ILE A 1 131 ? 8.634 7.283 22.493 1.00 76.25 131 ILE A C 1
ATOM 1116 O O . ILE A 1 131 ? 7.717 7.992 22.910 1.00 76.25 131 ILE A O 1
ATOM 1120 N N . LEU A 1 132 ? 9.902 7.470 22.864 1.00 79.94 132 LEU A N 1
ATOM 1121 C CA . LEU A 1 132 ? 10.311 8.535 23.780 1.00 79.94 132 LEU A CA 1
ATOM 1122 C C . LEU A 1 132 ? 9.943 9.915 23.231 1.00 79.94 132 LEU A C 1
ATOM 1124 O O . LEU A 1 132 ? 9.351 10.715 23.952 1.00 79.94 132 LEU A O 1
ATOM 1128 N N . LYS A 1 133 ? 10.242 10.178 21.953 1.00 77.06 133 LYS A N 1
ATOM 1129 C CA . LYS A 1 133 ? 9.906 11.442 21.293 1.00 77.06 133 LYS A CA 1
ATOM 1130 C C . LYS A 1 133 ? 8.402 11.689 21.310 1.00 77.06 133 LYS A C 1
ATOM 1132 O O . LYS A 1 133 ? 7.967 12.753 21.737 1.00 77.06 133 LYS A O 1
ATOM 1137 N N . GLY A 1 134 ? 7.610 10.698 20.909 1.00 71.50 134 GLY A N 1
ATOM 1138 C CA . GLY A 1 134 ? 6.160 10.832 20.926 1.00 71.50 134 GLY A CA 1
ATOM 1139 C C . GLY A 1 134 ? 5.609 11.050 22.345 1.00 71.50 134 GLY A C 1
ATOM 1140 O O . GLY A 1 134 ? 4.703 11.857 22.533 1.00 71.50 134 GLY A O 1
ATOM 1141 N N . THR A 1 135 ? 6.169 10.373 23.351 1.00 73.50 135 THR A N 1
ATOM 1142 C CA . THR A 1 135 ? 5.763 10.538 24.759 1.00 73.50 135 THR A CA 1
ATOM 1143 C C . THR A 1 135 ? 5.998 11.973 25.234 1.00 73.50 135 THR A C 1
ATOM 1145 O O . THR A 1 135 ? 5.109 12.576 25.831 1.00 73.50 135 THR A O 1
ATOM 1148 N N . LEU A 1 136 ? 7.161 12.552 24.914 1.00 76.44 136 LEU A N 1
ATOM 1149 C CA . LEU A 1 136 ? 7.478 13.947 25.237 1.00 76.44 136 LEU A CA 1
ATOM 1150 C C . LEU A 1 136 ? 6.529 14.925 24.522 1.00 76.44 136 LEU A C 1
ATOM 1152 O O . LEU A 1 136 ? 6.014 15.849 25.147 1.00 76.44 136 LEU A O 1
ATOM 1156 N N . GLU A 1 137 ? 6.226 14.688 23.242 1.00 74.12 137 GLU A N 1
ATOM 1157 C CA . GLU A 1 137 ? 5.261 15.499 22.481 1.00 74.12 137 GLU A CA 1
ATOM 1158 C C . GLU A 1 137 ? 3.829 15.421 23.050 1.00 74.12 137 GLU A C 1
ATOM 1160 O O . GLU A 1 137 ? 3.061 16.381 22.936 1.00 74.12 137 GLU A O 1
ATOM 1165 N N . PHE A 1 138 ? 3.442 14.289 23.649 1.00 68.12 138 PHE A N 1
ATOM 1166 C CA . PHE A 1 138 ? 2.152 14.125 24.325 1.00 68.12 138 PHE A CA 1
ATOM 1167 C C . PHE A 1 138 ? 2.098 14.900 25.651 1.00 68.12 138 PHE A C 1
ATOM 1169 O O . PHE A 1 138 ? 1.099 15.570 25.930 1.00 68.12 138 PHE A O 1
ATOM 1176 N N . GLU A 1 139 ? 3.179 14.868 26.437 1.00 68.56 139 GLU A N 1
ATOM 1177 C CA . GLU A 1 139 ? 3.305 15.634 27.686 1.00 68.56 139 GLU A CA 1
ATOM 1178 C C . GLU A 1 139 ? 3.251 17.149 27.440 1.00 68.56 139 GLU A C 1
ATOM 1180 O O . GLU A 1 139 ? 2.524 17.863 28.139 1.00 68.56 139 GLU A O 1
ATOM 1185 N N . GLU A 1 140 ? 3.940 17.648 26.407 1.00 68.19 140 GLU A N 1
ATOM 1186 C CA . GLU A 1 140 ? 3.909 19.069 26.030 1.00 68.19 140 GLU A CA 1
ATOM 1187 C C . GLU A 1 140 ? 2.493 19.559 25.683 1.00 68.19 140 GLU A C 1
ATOM 1189 O O . GLU A 1 140 ? 2.137 20.706 25.966 1.00 68.19 140 GLU A O 1
ATOM 1194 N N . LYS A 1 141 ? 1.646 18.680 25.129 1.00 65.06 141 LYS A N 1
ATOM 1195 C CA . LYS A 1 141 ? 0.257 18.991 24.752 1.00 65.06 141 LYS A CA 1
ATOM 1196 C C . LYS A 1 141 ? -0.746 18.894 25.915 1.00 65.06 141 LYS A C 1
ATOM 1198 O O . LYS A 1 141 ? -1.927 19.162 25.704 1.00 65.06 141 LYS A O 1
ATOM 1203 N N . ARG A 1 142 ? -0.299 18.585 27.146 1.00 54.16 142 ARG A N 1
ATOM 1204 C CA . ARG A 1 142 ? -1.106 18.540 28.392 1.00 54.16 142 ARG A CA 1
ATOM 1205 C C . ARG A 1 142 ? -2.392 17.700 28.311 1.00 54.16 142 ARG A C 1
ATOM 1207 O O . ARG A 1 142 ? -3.409 18.052 28.914 1.00 54.16 142 ARG A O 1
ATOM 1214 N N . HIS A 1 143 ? -2.372 16.579 27.599 1.00 54.44 143 HIS A N 1
ATOM 1215 C CA . HIS A 1 143 ? -3.486 15.634 27.640 1.00 54.44 143 HIS A CA 1
ATOM 1216 C C . HIS A 1 143 ? -3.400 14.774 28.915 1.00 54.44 143 HIS A C 1
ATOM 1218 O O . HIS A 1 143 ? -2.451 14.019 29.093 1.00 54.44 143 HIS A O 1
ATOM 1224 N N . TYR A 1 144 ? -4.390 14.883 29.809 1.00 42.78 144 TYR A N 1
ATOM 1225 C CA . TYR A 1 144 ? -4.551 13.980 30.956 1.00 42.78 144 TYR A CA 1
ATOM 1226 C C . TYR A 1 144 ? -5.466 12.816 30.556 1.00 42.78 144 TYR A C 1
ATOM 1228 O O . TYR A 1 144 ? -6.635 13.031 30.238 1.00 42.78 144 TYR A O 1
ATOM 1236 N N . GLY A 1 145 ? -4.938 11.590 30.553 1.00 45.25 145 GLY A N 1
ATOM 1237 C CA . GLY A 1 145 ? -5.680 10.380 30.197 1.00 45.25 145 GLY A CA 1
ATOM 1238 C C . GLY A 1 145 ? -4.784 9.145 30.084 1.00 45.25 145 GLY A C 1
ATOM 1239 O O . GLY A 1 145 ? -3.561 9.254 30.028 1.00 45.25 145 GLY A O 1
ATOM 1240 N N . SER A 1 146 ? -5.403 7.963 30.066 1.00 42.75 146 SER A N 1
ATOM 1241 C CA . SER A 1 146 ? -4.726 6.689 29.797 1.00 42.75 146 SER A CA 1
ATOM 1242 C C . SER A 1 146 ? -4.037 6.718 28.438 1.00 42.75 146 SER A C 1
ATOM 1244 O O . SER A 1 146 ? -4.579 7.279 27.489 1.00 42.75 146 SER A O 1
ATOM 1246 N N . PHE A 1 147 ? -2.899 6.045 28.336 1.00 44.56 147 PHE A N 1
ATOM 1247 C CA . PHE A 1 147 ? -2.043 6.066 27.162 1.00 44.56 147 PHE A CA 1
ATOM 1248 C C . PHE A 1 147 ? -1.767 4.641 26.696 1.00 44.56 147 PHE A C 1
ATOM 1250 O O . PHE A 1 147 ? -1.362 3.788 27.486 1.00 44.56 147 PHE A O 1
ATOM 1257 N N . LYS A 1 148 ? -1.992 4.394 25.407 1.00 44.81 148 LYS A N 1
ATOM 1258 C CA . LYS A 1 148 ? -1.567 3.173 24.718 1.00 44.81 148 LYS A CA 1
ATOM 1259 C C . LYS A 1 148 ? -0.516 3.562 23.690 1.00 44.81 148 LYS A C 1
ATOM 1261 O O . LYS A 1 148 ? -0.816 4.415 22.863 1.00 44.81 148 LYS A O 1
ATOM 1266 N N . VAL A 1 149 ? 0.674 2.958 23.760 1.00 42.75 149 VAL A N 1
ATOM 1267 C CA . VAL A 1 149 ? 1.710 3.070 22.721 1.00 42.75 149 VAL A CA 1
ATOM 1268 C C . VAL A 1 149 ? 1.371 2.087 21.618 1.00 42.75 149 VAL A C 1
ATOM 1270 O O . VAL A 1 149 ? 1.414 0.879 21.836 1.00 42.75 149 VAL A O 1
ATOM 1273 N N . PHE A 1 150 ? 1.093 2.594 20.426 1.00 45.84 150 PHE A N 1
ATOM 1274 C CA . PHE A 1 150 ? 1.135 1.772 19.222 1.00 45.84 150 PHE A CA 1
ATOM 1275 C C . PHE A 1 150 ? 2.454 2.040 18.519 1.00 45.84 150 PHE A C 1
ATOM 1277 O O . PHE A 1 150 ? 2.762 3.196 18.247 1.00 45.84 150 PHE A O 1
ATOM 1284 N N . ILE A 1 151 ? 3.229 0.992 18.258 1.00 40.50 151 ILE A N 1
ATOM 1285 C CA . ILE A 1 151 ? 4.503 1.096 17.551 1.00 40.50 151 ILE A CA 1
ATOM 1286 C C . ILE A 1 151 ? 4.286 0.542 16.151 1.00 40.50 151 ILE A C 1
ATOM 1288 O O . ILE A 1 151 ? 4.051 -0.658 16.002 1.00 40.50 151 ILE A O 1
ATOM 1292 N N . ASN A 1 152 ? 4.371 1.409 15.144 1.00 36.12 152 ASN A N 1
ATOM 1293 C CA . ASN A 1 152 ? 4.416 0.982 13.753 1.00 36.12 152 ASN A CA 1
ATOM 1294 C C . ASN A 1 152 ? 5.448 1.830 13.003 1.00 36.12 152 ASN A C 1
ATOM 1296 O O . ASN A 1 152 ? 5.197 3.005 12.751 1.00 36.12 152 ASN A O 1
ATOM 1300 N N . TYR A 1 153 ? 6.632 1.268 12.734 1.00 41.06 153 TYR A N 1
ATOM 1301 C CA . TYR A 1 153 ? 7.700 1.864 11.910 1.00 41.06 153 TYR A CA 1
ATOM 1302 C C . TYR A 1 153 ? 7.834 3.403 11.981 1.00 41.06 153 TYR A C 1
ATOM 1304 O O . TYR A 1 153 ? 7.877 4.095 10.965 1.00 41.06 153 TYR A O 1
ATOM 1312 N N . GLY A 1 154 ? 7.930 3.943 13.203 1.00 31.05 154 GLY A N 1
ATOM 1313 C CA . GLY A 1 154 ? 8.169 5.367 13.472 1.00 31.05 154 GLY A CA 1
ATOM 1314 C C . GLY A 1 154 ? 6.930 6.217 13.779 1.00 31.05 154 GLY A C 1
ATOM 1315 O O . GLY A 1 154 ? 7.088 7.385 14.137 1.00 31.05 154 GLY A O 1
ATOM 1316 N N . GLU A 1 155 ? 5.720 5.662 13.685 1.00 31.73 155 GLU A N 1
ATOM 1317 C CA . GLU A 1 155 ? 4.491 6.323 14.122 1.00 31.73 155 GLU A CA 1
ATOM 1318 C C . GLU A 1 155 ? 4.078 5.796 15.501 1.00 31.73 155 GLU A C 1
ATOM 1320 O O . GLU A 1 155 ? 3.813 4.604 15.678 1.00 31.73 155 GLU A O 1
ATOM 1325 N N . VAL A 1 156 ? 4.036 6.704 16.478 1.00 37.88 156 VAL A N 1
ATOM 1326 C CA . VAL A 1 156 ? 3.589 6.425 17.843 1.00 37.88 156 VAL A CA 1
ATOM 1327 C C . VAL A 1 156 ? 2.219 7.055 18.019 1.00 37.88 156 VAL A C 1
ATOM 1329 O O . VAL A 1 156 ? 2.090 8.278 17.990 1.00 37.88 156 VAL A O 1
ATOM 1332 N N . LYS A 1 157 ? 1.180 6.228 18.160 1.00 44.03 157 LYS A N 1
ATOM 1333 C CA . LYS A 1 157 ? -0.191 6.716 18.391 1.00 44.03 157 LYS A CA 1
ATOM 1334 C C . LYS A 1 157 ? -0.516 6.651 19.871 1.00 44.03 157 LYS A C 1
ATOM 1336 O O . LYS A 1 157 ? -0.170 5.668 20.514 1.00 44.03 157 LYS A O 1
ATOM 1341 N N . PHE A 1 158 ? -1.209 7.675 20.365 1.00 47.38 158 PHE A N 1
ATOM 1342 C CA . PHE A 1 158 ? -1.656 7.802 21.752 1.00 47.38 158 PHE A CA 1
ATOM 1343 C C . PHE A 1 158 ? -3.176 7.670 21.804 1.00 47.38 158 PHE A C 1
ATOM 1345 O O . PHE A 1 158 ? -3.894 8.558 21.347 1.00 47.38 158 PHE A O 1
ATOM 1352 N N . GLY A 1 159 ? -3.670 6.529 22.290 1.00 41.69 159 GLY A N 1
ATOM 1353 C CA . GLY A 1 159 ? -5.109 6.267 22.416 1.00 41.69 159 GLY A CA 1
ATOM 1354 C C . GLY A 1 159 ? -5.695 6.814 23.720 1.00 41.69 159 GLY A C 1
ATOM 1355 O O . GLY A 1 159 ? -5.100 6.600 24.771 1.00 41.69 159 GLY A O 1
ATOM 1356 N N . GLY A 1 160 ? -6.859 7.475 23.653 1.00 30.62 160 GLY A N 1
ATOM 1357 C CA . GLY A 1 160 ? -7.676 7.867 24.811 1.00 30.62 160 GLY A CA 1
ATOM 1358 C C . GLY A 1 160 ? -8.767 6.833 25.126 1.00 30.62 160 GLY A C 1
ATOM 1359 O O . GLY A 1 160 ? -9.294 6.199 24.215 1.00 30.62 160 GLY A O 1
ATOM 1360 N N . ASN A 1 161 ? -9.078 6.648 26.413 1.00 34.28 161 ASN A N 1
ATOM 1361 C CA . ASN A 1 161 ? -10.066 5.680 26.907 1.00 34.28 161 ASN A CA 1
ATOM 1362 C C . ASN A 1 161 ? -11.508 6.058 26.523 1.00 34.28 161 ASN A C 1
ATOM 1364 O O . ASN A 1 161 ? -12.022 7.066 27.000 1.00 34.28 161 ASN A O 1
ATOM 1368 N N . GLU A 1 162 ? -12.198 5.157 25.826 1.00 30.56 162 GLU A N 1
ATOM 1369 C CA . GLU A 1 162 ? -13.610 4.865 26.091 1.00 30.56 162 GLU A CA 1
ATOM 1370 C C . GLU A 1 162 ? -13.715 3.386 26.496 1.00 30.56 162 GLU A C 1
ATOM 1372 O O . GLU A 1 162 ? -12.991 2.529 25.990 1.00 30.56 162 GLU A O 1
ATOM 1377 N N . GLN A 1 163 ? -14.505 3.142 27.540 1.00 34.06 163 GLN A N 1
ATOM 1378 C CA . GLN A 1 163 ? -14.426 1.987 28.433 1.00 34.06 163 GLN A CA 1
ATOM 1379 C C . GLN A 1 163 ? -14.840 0.650 27.802 1.00 34.06 163 GLN A C 1
ATOM 1381 O O . GLN A 1 163 ? -15.693 0.573 26.925 1.00 34.06 163 GLN A O 1
ATOM 1386 N N . ALA A 1 164 ? -14.209 -0.395 28.339 1.00 38.81 164 ALA A N 1
ATOM 1387 C CA . ALA A 1 164 ? -14.282 -1.800 27.973 1.00 38.81 164 ALA A CA 1
ATOM 1388 C C . ALA A 1 164 ? -15.594 -2.512 28.346 1.00 38.81 164 ALA A C 1
ATOM 1390 O O . ALA A 1 164 ? -16.249 -2.141 29.321 1.00 38.81 164 ALA A O 1
ATOM 1391 N N . ASN A 1 165 ? -15.881 -3.569 27.573 1.00 26.78 165 ASN A N 1
ATOM 1392 C CA . ASN A 1 165 ? -16.528 -4.868 27.866 1.00 26.78 165 ASN A CA 1
ATOM 1393 C C . ASN A 1 165 ? -17.122 -5.353 26.517 1.00 26.78 165 ASN A C 1
ATOM 1395 O O . ASN A 1 165 ? -17.760 -4.561 25.834 1.00 26.78 165 ASN A O 1
ATOM 1399 N N . THR A 1 166 ? -16.918 -6.564 25.995 1.00 28.00 166 THR A N 1
ATOM 1400 C CA . THR A 1 166 ? -16.775 -7.878 26.633 1.00 28.00 166 THR A CA 1
ATOM 1401 C C . THR A 1 166 ? -16.193 -8.885 25.619 1.00 28.00 166 THR A C 1
ATOM 1403 O O . THR A 1 166 ? -16.409 -8.739 24.419 1.00 28.00 166 THR A O 1
ATOM 1406 N N . GLU A 1 167 ? -15.582 -9.940 26.165 1.00 27.38 167 GLU A N 1
ATOM 1407 C CA . GLU A 1 167 ? -15.442 -11.310 25.633 1.00 27.38 167 GLU A CA 1
ATOM 1408 C C . GLU A 1 167 ? -14.341 -11.636 24.607 1.00 27.38 167 GLU A C 1
ATOM 1410 O O . GLU A 1 167 ? -14.457 -11.462 23.398 1.00 27.38 167 GLU A O 1
ATOM 1415 N N . GLU A 1 168 ? -13.287 -12.230 25.177 1.00 38.16 168 GLU A N 1
ATOM 1416 C CA . GLU A 1 168 ? -12.261 -13.056 24.554 1.00 38.16 168 GLU A CA 1
ATOM 1417 C C . GLU A 1 168 ? -12.876 -14.147 23.663 1.00 38.16 168 GLU A C 1
ATOM 1419 O O . GLU A 1 168 ? -13.576 -15.037 24.146 1.00 38.16 168 GLU A O 1
ATOM 1424 N N . ASN A 1 169 ? -12.546 -14.121 22.372 1.00 27.64 169 ASN A N 1
ATOM 1425 C CA . ASN A 1 169 ? -12.339 -15.323 21.570 1.00 27.64 169 ASN A CA 1
ATOM 1426 C C . ASN A 1 169 ? -11.385 -15.019 20.405 1.00 27.64 169 ASN A C 1
ATOM 1428 O O . ASN A 1 169 ? -11.549 -14.028 19.704 1.00 27.64 169 ASN A O 1
ATOM 1432 N N . ALA A 1 170 ? -10.393 -15.905 20.301 1.00 35.94 170 ALA A N 1
ATOM 1433 C CA . ALA A 1 170 ? -9.352 -16.146 19.300 1.00 35.94 170 ALA A CA 1
ATOM 1434 C C . ALA A 1 170 ? -9.363 -15.383 17.953 1.00 35.94 170 ALA A C 1
ATOM 1436 O O . ALA A 1 170 ? -10.401 -15.176 17.333 1.00 35.94 170 ALA A O 1
ATOM 1437 N N . ASP A 1 171 ? -8.131 -15.140 17.479 1.00 30.56 171 ASP A N 1
ATOM 1438 C CA . ASP A 1 171 ? -7.683 -14.462 16.250 1.00 30.56 171 ASP A CA 1
ATOM 1439 C C . ASP A 1 171 ? -7.613 -12.923 16.323 1.00 30.56 171 ASP A C 1
ATOM 1441 O O . ASP A 1 171 ? -8.339 -12.203 15.640 1.00 30.56 171 ASP A O 1
ATOM 1445 N N . GLU A 1 172 ? -6.652 -12.402 17.105 1.00 32.97 172 GLU A N 1
ATOM 1446 C CA . GLU A 1 172 ? -6.163 -11.019 16.956 1.00 32.97 172 GLU A CA 1
ATOM 1447 C C . GLU A 1 172 ? -5.436 -10.876 15.606 1.00 32.97 172 GLU A C 1
ATOM 1449 O O . GLU A 1 172 ? -4.215 -10.992 15.484 1.00 32.97 172 GLU A O 1
ATOM 1454 N N . VAL A 1 173 ? -6.219 -10.636 14.556 1.00 36.78 173 VAL A N 1
ATOM 1455 C CA . VAL A 1 173 ? -5.746 -10.017 13.321 1.00 36.78 173 VAL A CA 1
ATOM 1456 C C . VAL A 1 173 ? -5.316 -8.602 13.696 1.00 36.78 173 VAL A C 1
ATOM 1458 O O . VAL A 1 173 ? -6.167 -7.769 13.988 1.00 36.78 173 VAL A O 1
ATOM 1461 N N . ASP A 1 174 ? -4.006 -8.353 13.721 1.00 38.69 174 ASP A N 1
ATOM 1462 C CA . ASP A 1 174 ? -3.380 -7.040 13.920 1.00 38.69 174 ASP A CA 1
ATOM 1463 C C . ASP A 1 174 ? -4.129 -5.972 13.091 1.00 38.69 174 ASP A C 1
ATOM 1465 O O . ASP A 1 174 ? -4.010 -5.907 11.860 1.00 38.69 174 ASP A O 1
ATOM 1469 N N . GLU A 1 175 ? -5.022 -5.207 13.736 1.00 45.94 175 GLU A N 1
ATOM 1470 C CA . GLU A 1 175 ? -5.984 -4.362 13.027 1.00 45.94 175 GLU A CA 1
ATOM 1471 C C . GLU A 1 175 ? -5.269 -3.137 12.450 1.00 45.94 175 GLU A C 1
ATOM 1473 O O . GLU A 1 175 ? -5.185 -2.063 13.049 1.00 45.94 175 GLU A O 1
ATOM 1478 N N . THR A 1 176 ? -4.765 -3.290 11.226 1.00 56.97 176 THR A N 1
ATOM 1479 C CA . THR A 1 176 ? -4.226 -2.192 10.425 1.00 56.97 176 THR A CA 1
ATOM 1480 C C . THR A 1 176 ? -5.304 -1.116 10.274 1.00 56.97 176 THR A C 1
ATOM 1482 O O . THR A 1 176 ? -6.281 -1.317 9.550 1.00 56.97 176 THR A O 1
ATOM 1485 N N . ILE A 1 177 ? -5.150 0.029 10.948 1.00 71.25 177 ILE A N 1
ATOM 1486 C CA . ILE A 1 177 ? -6.077 1.162 10.817 1.00 71.25 177 ILE A CA 1
ATOM 1487 C C . ILE A 1 177 ? -5.875 1.818 9.451 1.00 71.25 177 ILE A C 1
ATOM 1489 O O . ILE A 1 177 ? -4.848 2.448 9.196 1.00 71.25 177 ILE A O 1
ATOM 1493 N N . LEU A 1 178 ? -6.871 1.693 8.578 1.00 78.38 178 LEU A N 1
ATOM 1494 C CA . LEU A 1 178 ? -6.833 2.223 7.222 1.00 78.38 178 LEU A CA 1
ATOM 1495 C C . LEU A 1 178 ? -7.258 3.687 7.171 1.00 78.38 178 LEU A C 1
ATOM 1497 O O . LEU A 1 178 ? -8.329 4.071 7.647 1.00 78.38 178 LEU A O 1
ATOM 1501 N N . LYS A 1 179 ? -6.463 4.515 6.490 1.00 79.25 179 LYS A N 1
ATOM 1502 C CA . LYS A 1 179 ? -6.852 5.892 6.191 1.00 79.25 179 LYS A CA 1
ATOM 1503 C C . LYS A 1 179 ? -7.946 5.901 5.129 1.00 79.25 179 LYS A C 1
ATOM 1505 O O . LYS A 1 179 ? -7.799 5.320 4.054 1.00 79.25 179 LYS A O 1
ATOM 1510 N N . ASN A 1 180 ? -9.032 6.617 5.396 1.00 87.94 180 ASN A N 1
ATOM 1511 C CA . ASN A 1 180 ? -10.117 6.795 4.439 1.00 87.94 180 ASN A CA 1
ATOM 1512 C C . ASN A 1 180 ? -10.116 8.220 3.859 1.00 87.94 180 ASN A C 1
ATOM 1514 O O . ASN A 1 180 ? -10.570 9.174 4.490 1.00 87.94 180 ASN A O 1
ATOM 1518 N N . ILE A 1 181 ? -9.615 8.359 2.633 1.00 88.50 181 ILE A N 1
ATOM 1519 C CA . ILE A 1 181 ? -9.547 9.615 1.881 1.00 88.50 181 ILE A CA 1
ATOM 1520 C C . ILE A 1 181 ? -10.809 9.795 1.025 1.00 88.50 181 ILE A C 1
ATOM 1522 O O . ILE A 1 181 ? -11.409 10.878 1.040 1.00 88.50 181 ILE A O 1
ATOM 1526 N N . ILE A 1 182 ? -11.236 8.750 0.300 1.00 92.44 182 ILE A N 1
ATOM 1527 C CA . ILE A 1 182 ? -12.263 8.850 -0.759 1.00 92.44 182 ILE A CA 1
ATOM 1528 C C . ILE A 1 182 ? -13.528 8.013 -0.524 1.00 92.44 182 ILE A C 1
ATOM 1530 O O . ILE A 1 182 ? -14.519 8.219 -1.223 1.00 92.44 182 ILE A O 1
ATOM 1534 N N . PHE A 1 183 ? -13.543 7.079 0.423 1.00 93.50 183 PHE A N 1
ATOM 1535 C CA . PHE A 1 183 ? -14.684 6.184 0.618 1.00 93.50 183 PHE A CA 1
ATOM 1536 C C . PHE A 1 183 ? -15.769 6.810 1.492 1.00 93.50 183 PHE A C 1
ATOM 1538 O O . PHE A 1 183 ? -15.506 7.651 2.356 1.00 93.50 183 PHE A O 1
ATOM 1545 N N . ASN A 1 184 ? -17.024 6.438 1.241 1.00 91.44 184 ASN A N 1
ATOM 1546 C CA . ASN A 1 184 ? -18.165 7.019 1.939 1.00 91.44 184 ASN A CA 1
ATOM 1547 C C . ASN A 1 184 ? -18.176 6.583 3.411 1.00 91.44 184 ASN A C 1
ATOM 1549 O O . ASN A 1 184 ? -18.527 5.444 3.714 1.00 91.44 184 ASN A O 1
ATOM 1553 N N . SER A 1 185 ? -17.859 7.501 4.326 1.00 87.56 185 SER A N 1
ATOM 1554 C CA . SER A 1 185 ? -17.798 7.232 5.768 1.00 87.56 185 SER A CA 1
ATOM 1555 C C . SER A 1 185 ? -19.143 6.854 6.390 1.00 87.56 185 SER A C 1
ATOM 1557 O O . SER A 1 185 ? -19.163 6.297 7.477 1.00 87.56 185 SER A O 1
ATOM 1559 N N . LYS A 1 186 ? -20.275 7.107 5.716 1.00 87.44 186 LYS A N 1
ATOM 1560 C CA . LYS A 1 186 ? -21.585 6.606 6.169 1.00 87.44 186 LYS A CA 1
ATOM 1561 C C . LYS A 1 186 ? -21.772 5.118 5.884 1.00 87.44 186 LYS A C 1
ATOM 1563 O O . LYS A 1 186 ? -22.588 4.475 6.540 1.00 87.44 186 LYS A O 1
ATOM 1568 N N . VAL A 1 187 ? -21.073 4.585 4.884 1.00 87.19 187 VAL A N 1
ATOM 1569 C CA . VAL A 1 187 ? -21.109 3.161 4.523 1.00 87.19 187 VAL A CA 1
ATOM 1570 C C . VAL A 1 187 ? -19.973 2.439 5.242 1.00 87.19 187 VAL A C 1
ATOM 1572 O O . VAL A 1 187 ? -20.221 1.499 5.990 1.00 87.19 187 VAL A O 1
ATOM 1575 N N . PHE A 1 188 ? -18.749 2.934 5.076 1.00 89.56 188 PHE A N 1
ATOM 1576 C CA . PHE A 1 188 ? -17.531 2.402 5.678 1.00 89.56 188 PHE A CA 1
ATOM 1577 C C . PHE A 1 188 ? -17.167 3.237 6.911 1.00 89.56 188 PHE A C 1
ATOM 1579 O O . PHE A 1 188 ? -16.273 4.083 6.867 1.00 89.56 188 PHE A O 1
ATOM 1586 N N . ASP A 1 189 ? -17.941 3.043 7.979 1.00 84.50 189 ASP A N 1
ATOM 1587 C CA . ASP A 1 189 ? -17.838 3.763 9.258 1.00 84.50 189 ASP A CA 1
ATOM 1588 C C . ASP A 1 189 ? -16.902 3.093 10.275 1.00 84.50 189 ASP A C 1
ATOM 1590 O O . ASP A 1 189 ? -16.611 3.683 11.311 1.00 84.50 189 ASP A O 1
ATOM 1594 N N . SER A 1 190 ? -16.410 1.889 9.981 1.00 84.81 190 SER A N 1
ATOM 1595 C CA . SER A 1 190 ? -15.472 1.148 10.824 1.00 84.81 190 SER A CA 1
ATOM 1596 C C . SER A 1 190 ? -14.248 0.686 10.039 1.00 84.81 190 SER A C 1
ATOM 1598 O O . SER A 1 190 ? -14.296 0.517 8.814 1.00 84.81 190 SER A O 1
ATOM 1600 N N . ASN A 1 191 ? -13.149 0.443 10.758 1.00 85.75 191 ASN A N 1
ATOM 1601 C CA . ASN A 1 191 ? -11.925 -0.084 10.165 1.00 85.75 191 ASN A CA 1
ATOM 1602 C C . ASN A 1 191 ? -12.136 -1.477 9.553 1.00 85.75 191 ASN A C 1
ATOM 1604 O O . ASN A 1 191 ? -11.683 -1.728 8.443 1.00 85.75 191 ASN A O 1
ATOM 1608 N N . GLU A 1 192 ? -12.916 -2.340 10.206 1.00 89.94 192 GLU A N 1
ATOM 1609 C CA . GLU A 1 192 ? -13.291 -3.662 9.687 1.00 89.94 192 GLU A CA 1
ATOM 1610 C C . GLU A 1 192 ? -13.946 -3.571 8.295 1.00 89.94 192 GLU A C 1
ATOM 1612 O O . GLU A 1 192 ? -13.585 -4.293 7.363 1.00 89.94 192 GLU A O 1
ATOM 1617 N N . LYS A 1 193 ? -14.874 -2.623 8.104 1.00 90.62 193 LYS A N 1
ATOM 1618 C CA . LYS A 1 193 ? -15.528 -2.408 6.804 1.00 90.62 193 LYS A CA 1
ATOM 1619 C C . LYS A 1 193 ? -14.556 -1.866 5.761 1.00 90.62 193 LYS A C 1
ATOM 1621 O O . LYS A 1 193 ? -14.660 -2.232 4.589 1.00 90.62 193 LYS A O 1
ATOM 1626 N N . LEU A 1 194 ? -13.607 -1.021 6.164 1.00 91.12 194 LEU A N 1
ATOM 1627 C CA . LEU A 1 194 ? -12.537 -0.556 5.281 1.00 91.12 194 LEU A CA 1
ATOM 1628 C C . LEU A 1 194 ? -11.580 -1.695 4.908 1.00 91.12 194 LEU A C 1
ATOM 1630 O O . LEU A 1 194 ? -11.173 -1.767 3.753 1.00 91.12 194 LEU A O 1
ATOM 1634 N N . LEU A 1 195 ? -11.267 -2.612 5.827 1.00 91.31 195 LEU A N 1
ATOM 1635 C CA . LEU A 1 195 ? -10.439 -3.792 5.560 1.00 91.31 195 LEU A CA 1
ATOM 1636 C C . LEU A 1 195 ? -11.127 -4.732 4.566 1.00 91.31 195 LEU A C 1
ATOM 1638 O O . LEU A 1 195 ? -10.502 -5.150 3.590 1.00 91.31 195 LEU A O 1
ATOM 1642 N N . LYS A 1 196 ? -12.434 -4.983 4.737 1.00 93.50 196 LYS A N 1
ATOM 1643 C CA . LYS A 1 196 ? -13.248 -5.722 3.753 1.00 93.50 196 LYS A CA 1
ATOM 1644 C C . LYS A 1 196 ? -13.211 -5.040 2.382 1.00 93.50 196 LYS A C 1
ATOM 1646 O O . LYS A 1 196 ? -12.973 -5.699 1.371 1.00 93.50 196 LYS A O 1
ATOM 1651 N N . LEU A 1 197 ? -13.380 -3.716 2.339 1.00 95.44 197 LEU A N 1
ATOM 1652 C CA . LEU A 1 197 ? -13.318 -2.938 1.099 1.00 95.44 197 LEU A CA 1
ATOM 1653 C C . LEU A 1 197 ? -11.941 -3.016 0.425 1.00 95.44 197 LEU A C 1
ATOM 1655 O O . LEU A 1 197 ? -11.864 -3.274 -0.777 1.00 95.44 197 LEU A O 1
ATOM 1659 N N . ARG A 1 198 ? -10.860 -2.832 1.191 1.00 94.69 198 ARG A N 1
ATOM 1660 C CA . ARG A 1 198 ? -9.473 -2.957 0.724 1.00 94.69 198 ARG A CA 1
ATOM 1661 C C . ARG A 1 198 ? -9.239 -4.339 0.127 1.00 94.69 198 ARG A C 1
ATOM 1663 O O . ARG A 1 198 ? -8.769 -4.441 -0.997 1.00 94.69 198 ARG A O 1
ATOM 1670 N N . LYS A 1 199 ? -9.661 -5.401 0.812 1.00 93.94 199 LYS A N 1
ATOM 1671 C CA . LYS A 1 199 ? -9.540 -6.776 0.313 1.00 93.94 199 LYS A CA 1
ATOM 1672 C C . LYS A 1 199 ? -10.259 -6.973 -1.029 1.00 93.94 199 LYS A C 1
ATOM 1674 O O . LYS A 1 199 ? -9.686 -7.527 -1.960 1.00 93.94 199 LYS A O 1
ATOM 1679 N N . VAL A 1 200 ? -11.491 -6.472 -1.169 1.00 95.38 200 VAL A N 1
ATOM 1680 C CA . VAL A 1 200 ? -12.255 -6.569 -2.431 1.00 95.38 200 VAL A CA 1
ATOM 1681 C C . VAL A 1 200 ? -11.560 -5.839 -3.584 1.00 95.38 200 VAL A C 1
ATOM 1683 O O . VAL A 1 200 ? -11.512 -6.363 -4.697 1.00 95.38 200 VAL A O 1
ATOM 1686 N N . ILE A 1 201 ? -11.004 -4.653 -3.325 1.00 96.56 201 ILE A N 1
ATOM 1687 C CA . ILE A 1 201 ? -10.238 -3.898 -4.323 1.00 96.56 201 ILE A CA 1
ATOM 1688 C C . ILE A 1 201 ? -8.946 -4.642 -4.691 1.00 96.56 201 ILE A C 1
ATOM 1690 O O . ILE A 1 201 ? -8.662 -4.779 -5.879 1.00 96.56 201 ILE A O 1
ATOM 1694 N N . ALA A 1 202 ? -8.212 -5.163 -3.703 1.00 94.00 202 ALA A N 1
ATOM 1695 C CA . ALA A 1 202 ? -6.950 -5.877 -3.900 1.00 94.00 202 ALA A CA 1
ATOM 1696 C C . ALA A 1 202 ? -7.095 -7.093 -4.825 1.00 94.00 202 ALA A C 1
ATOM 1698 O O . ALA A 1 202 ? -6.295 -7.244 -5.737 1.00 94.00 202 ALA A O 1
ATOM 1699 N N . HIS A 1 203 ? -8.164 -7.890 -4.690 1.00 93.00 203 HIS A N 1
ATOM 1700 C CA . HIS A 1 203 ? -8.414 -9.031 -5.587 1.00 93.00 203 HIS A CA 1
ATOM 1701 C C . HIS A 1 203 ? -8.542 -8.647 -7.072 1.00 93.00 203 HIS A C 1
ATOM 1703 O O . HIS A 1 203 ? -8.473 -9.510 -7.941 1.00 93.00 203 HIS A O 1
ATOM 1709 N N . SER A 1 204 ? -8.794 -7.373 -7.382 1.00 94.19 204 SER A N 1
ATOM 1710 C CA . SER A 1 204 ? -8.951 -6.892 -8.761 1.00 94.19 204 SER A CA 1
ATOM 1711 C C . SER A 1 204 ? -7.659 -6.329 -9.351 1.00 94.19 204 SER A C 1
ATOM 1713 O O . SER A 1 204 ? -7.643 -5.935 -10.517 1.00 94.19 204 SER A O 1
ATOM 1715 N N . ILE A 1 205 ? -6.588 -6.282 -8.563 1.00 94.19 205 ILE A N 1
ATOM 1716 C CA . ILE A 1 205 ? -5.262 -5.808 -8.949 1.00 94.19 205 ILE A CA 1
ATOM 1717 C C . ILE A 1 205 ? -4.335 -7.023 -8.969 1.00 94.19 205 ILE A C 1
ATOM 1719 O O . ILE A 1 205 ? -4.479 -7.932 -8.155 1.00 94.19 205 ILE A O 1
ATOM 1723 N N . ASP A 1 206 ? -3.399 -7.069 -9.911 1.00 91.75 206 ASP A N 1
ATOM 1724 C CA . ASP A 1 206 ? -2.330 -8.055 -9.859 1.00 91.75 206 ASP A CA 1
ATOM 1725 C C . ASP A 1 206 ? -1.357 -7.659 -8.749 1.00 91.75 206 ASP A C 1
ATOM 1727 O O . ASP A 1 206 ? -0.501 -6.792 -8.924 1.00 91.75 206 ASP A O 1
ATOM 1731 N N . MET A 1 207 ? -1.545 -8.257 -7.574 1.00 85.94 207 MET A N 1
ATOM 1732 C CA . MET A 1 207 ? -0.724 -7.976 -6.400 1.00 85.94 207 MET A CA 1
ATOM 1733 C C . MET A 1 207 ? 0.590 -8.774 -6.396 1.00 85.94 207 MET A C 1
ATOM 1735 O O . MET A 1 207 ? 1.357 -8.649 -5.444 1.00 85.94 207 MET A O 1
ATOM 1739 N N . GLY A 1 208 ? 0.863 -9.603 -7.414 1.00 86.75 208 GLY A N 1
ATOM 1740 C CA . GLY A 1 208 ? 2.071 -10.426 -7.488 1.00 86.75 208 GLY A CA 1
ATOM 1741 C C . GLY A 1 208 ? 2.276 -11.296 -6.243 1.00 86.75 208 GLY A C 1
ATOM 1742 O O . GLY A 1 208 ? 1.394 -12.062 -5.843 1.00 86.75 208 GLY A O 1
ATOM 1743 N N . GLU A 1 209 ? 3.436 -11.157 -5.601 1.00 81.56 209 GLU A N 1
ATOM 1744 C CA . GLU A 1 209 ? 3.777 -11.857 -4.354 1.00 81.56 209 GLU A CA 1
ATOM 1745 C C . GLU A 1 209 ? 2.874 -11.478 -3.163 1.00 81.56 209 GLU A C 1
ATOM 1747 O O . GLU A 1 209 ? 2.693 -12.277 -2.244 1.00 81.56 209 GLU A O 1
ATOM 1752 N N . TYR A 1 210 ? 2.221 -10.310 -3.200 1.00 80.81 210 TYR A N 1
ATOM 1753 C CA . TYR A 1 210 ? 1.347 -9.830 -2.123 1.00 80.81 210 TYR A CA 1
ATOM 1754 C C . TYR A 1 210 ? -0.070 -10.418 -2.170 1.00 80.81 210 TYR A C 1
ATOM 1756 O O . TYR A 1 210 ? -0.867 -10.151 -1.269 1.00 80.81 210 TYR A O 1
ATOM 1764 N N . ASN A 1 211 ? -0.405 -11.248 -3.167 1.00 77.88 211 ASN A N 1
ATOM 1765 C CA . ASN A 1 211 ? -1.699 -11.944 -3.219 1.00 77.88 211 ASN A CA 1
ATOM 1766 C C . ASN A 1 211 ? -1.952 -12.784 -1.953 1.00 77.88 211 ASN A C 1
ATOM 1768 O O . ASN A 1 211 ? -3.076 -12.832 -1.460 1.00 77.88 211 ASN A O 1
ATOM 1772 N N . ALA A 1 212 ? -0.904 -13.358 -1.350 1.00 78.50 212 ALA A N 1
ATOM 1773 C CA . ALA A 1 212 ? -1.017 -14.127 -0.107 1.00 78.50 212 ALA A CA 1
ATOM 1774 C C . ALA A 1 212 ? -1.647 -13.331 1.057 1.00 78.50 212 ALA A C 1
ATOM 1776 O O . ALA A 1 212 ? -2.279 -13.922 1.929 1.00 78.50 212 ALA A O 1
ATOM 1777 N N . MET A 1 213 ? -1.522 -11.997 1.059 1.00 75.06 213 MET A N 1
ATOM 1778 C CA . MET A 1 213 ? -2.065 -11.127 2.111 1.00 75.06 213 MET A CA 1
ATOM 1779 C C . MET A 1 213 ? -3.563 -10.849 1.952 1.00 75.06 213 MET A C 1
ATOM 1781 O O . MET A 1 213 ? -4.247 -10.550 2.930 1.00 75.06 213 MET A O 1
ATOM 1785 N N . PHE A 1 214 ? -4.082 -10.918 0.725 1.00 81.88 214 PHE A N 1
ATOM 1786 C CA . PHE A 1 214 ? -5.467 -10.550 0.425 1.00 81.88 214 PHE A CA 1
ATOM 1787 C C . PHE A 1 214 ? -6.324 -11.741 0.011 1.00 81.88 214 PHE A C 1
ATOM 1789 O O . PHE A 1 214 ? -7.541 -11.646 0.119 1.00 81.88 214 PHE A O 1
ATOM 1796 N N . GLY A 1 215 ? -5.718 -12.870 -0.351 1.00 80.94 215 GLY A N 1
ATOM 1797 C CA . GLY A 1 215 ? -6.402 -14.045 -0.877 1.00 80.94 215 GLY A CA 1
ATOM 1798 C C . GLY A 1 215 ? -6.225 -14.177 -2.387 1.00 80.94 215 GLY A C 1
ATOM 1799 O O . GLY A 1 215 ? -5.539 -13.381 -3.027 1.00 80.94 215 GLY A O 1
ATOM 1800 N N . GLU A 1 216 ? -6.832 -15.215 -2.958 1.00 80.56 216 GLU A N 1
ATOM 1801 C CA . GLU A 1 216 ? -6.700 -15.488 -4.388 1.00 80.56 216 GLU A CA 1
ATOM 1802 C C . GLU A 1 216 ? -7.234 -14.320 -5.238 1.00 80.56 216 GLU A C 1
ATOM 1804 O O . GLU A 1 216 ? -8.356 -13.848 -5.006 1.00 80.56 216 GLU A O 1
ATOM 1809 N N . PRO A 1 217 ? -6.458 -13.840 -6.228 1.00 87.19 217 PRO A N 1
ATOM 1810 C CA . PRO A 1 217 ? -6.901 -12.770 -7.106 1.00 87.19 217 PRO A CA 1
ATOM 1811 C C . PRO A 1 217 ? -8.072 -13.218 -7.986 1.00 87.19 217 PRO A C 1
ATOM 1813 O O . PRO A 1 217 ? -8.332 -14.403 -8.200 1.00 87.19 217 PRO A O 1
ATOM 1816 N N . ASN A 1 218 ? -8.776 -12.243 -8.554 1.00 83.75 218 ASN A N 1
ATOM 1817 C CA . ASN A 1 218 ? -9.765 -12.505 -9.589 1.00 83.75 218 ASN A CA 1
ATOM 1818 C C . ASN A 1 218 ? -9.104 -13.162 -10.819 1.00 83.75 218 ASN A C 1
ATOM 1820 O O . ASN A 1 218 ? -7.948 -12.867 -11.119 1.00 83.75 218 ASN A O 1
ATOM 1824 N N . PRO A 1 219 ? -9.852 -13.946 -11.624 1.00 85.44 219 PRO A N 1
ATOM 1825 C CA . PRO A 1 219 ? -9.330 -14.536 -12.864 1.00 85.44 219 PRO A CA 1
ATOM 1826 C C . PRO A 1 219 ? -8.781 -13.515 -13.870 1.00 85.44 219 PRO A C 1
ATOM 1828 O O . PRO A 1 219 ? -8.009 -13.850 -14.762 1.00 85.44 219 PRO A O 1
ATOM 1831 N N . SER A 1 220 ? -9.225 -12.263 -13.771 1.00 88.50 220 SER A N 1
ATOM 1832 C CA . SER A 1 220 ? -8.693 -11.140 -14.531 1.00 88.50 220 SER A CA 1
ATOM 1833 C C . SER A 1 220 ? -8.396 -9.997 -13.575 1.00 88.50 220 SER A C 1
ATOM 1835 O O . SER A 1 220 ? -9.232 -9.654 -12.736 1.00 88.50 220 SER A O 1
ATOM 1837 N N . THR A 1 221 ? -7.225 -9.392 -13.736 1.00 92.25 221 THR A N 1
ATOM 1838 C CA . THR A 1 221 ? -6.709 -8.342 -12.859 1.00 92.25 221 THR A CA 1
ATOM 1839 C C . THR A 1 221 ? -6.206 -7.138 -13.651 1.00 92.25 221 THR A C 1
ATOM 1841 O O . THR A 1 221 ? -5.910 -7.207 -14.852 1.00 92.25 221 THR A O 1
ATOM 1844 N N . ILE A 1 222 ? -6.148 -6.007 -12.954 1.00 93.25 222 ILE A N 1
ATOM 1845 C CA . ILE A 1 222 ? -5.490 -4.782 -13.398 1.00 93.25 222 ILE A CA 1
ATOM 1846 C C . ILE A 1 222 ? -3.987 -4.922 -13.189 1.00 93.25 222 ILE A C 1
ATOM 1848 O O . ILE A 1 222 ? -3.551 -5.278 -12.096 1.00 93.25 222 ILE A O 1
ATOM 1852 N N . ALA A 1 223 ? -3.210 -4.574 -14.210 1.00 91.75 223 ALA A N 1
ATOM 1853 C CA . ALA A 1 223 ? -1.760 -4.526 -14.112 1.00 91.75 223 ALA A CA 1
ATOM 1854 C C . ALA A 1 223 ? -1.332 -3.219 -13.403 1.00 91.75 223 ALA A C 1
ATOM 1856 O O . ALA A 1 223 ? -1.650 -2.128 -13.895 1.00 91.75 223 ALA A O 1
ATOM 1857 N N . PRO A 1 224 ? -0.660 -3.280 -12.236 1.00 89.88 224 PRO A N 1
ATOM 1858 C CA . PRO A 1 224 ? -0.351 -2.090 -11.439 1.00 89.88 224 PRO A CA 1
ATOM 1859 C C . PRO A 1 224 ? 0.654 -1.145 -12.118 1.00 89.88 224 PRO A C 1
ATOM 1861 O O . PRO A 1 224 ? 0.587 0.071 -11.917 1.00 89.88 224 PRO A O 1
ATOM 1864 N N . ASP A 1 225 ? 1.539 -1.675 -12.961 1.00 90.12 225 ASP A N 1
ATOM 1865 C CA . ASP A 1 225 ? 2.533 -0.943 -13.754 1.00 90.12 225 ASP A CA 1
ATOM 1866 C C . ASP A 1 225 ? 1.913 -0.177 -14.939 1.00 90.12 225 ASP A C 1
ATOM 1868 O O . ASP A 1 225 ? 2.434 0.859 -15.377 1.00 90.12 225 ASP A O 1
ATOM 1872 N N . VAL A 1 226 ? 0.744 -0.613 -15.418 1.00 93.56 226 VAL A N 1
ATOM 1873 C CA . VAL A 1 226 ? 0.014 0.047 -16.503 1.00 93.56 226 VAL A CA 1
ATOM 1874 C C . VAL A 1 226 ? -0.857 1.179 -15.950 1.00 93.56 226 VAL A C 1
ATOM 1876 O O . VAL A 1 226 ? -2.042 1.031 -15.662 1.00 93.56 226 VAL A O 1
ATOM 1879 N N . GLN A 1 227 ? -0.277 2.379 -15.857 1.00 93.44 227 GLN A N 1
ATOM 1880 C CA . GLN A 1 227 ? -0.917 3.565 -15.260 1.00 93.44 227 GLN A CA 1
ATOM 1881 C C . GLN A 1 227 ? -2.315 3.907 -15.805 1.00 93.44 227 GLN A C 1
ATOM 1883 O O . GLN A 1 227 ? -3.138 4.459 -15.075 1.00 93.44 227 GLN A O 1
ATOM 1888 N N . SER A 1 228 ? -2.600 3.619 -17.079 1.00 94.06 228 SER A N 1
ATOM 1889 C CA . SER A 1 228 ? -3.919 3.871 -17.667 1.00 94.06 228 SER A CA 1
ATOM 1890 C C . SER A 1 228 ? -4.992 2.894 -17.181 1.00 94.06 228 SER A C 1
ATOM 1892 O O . SER A 1 228 ? -6.163 3.262 -17.166 1.00 94.06 228 SER A O 1
ATOM 1894 N N . GLU A 1 229 ? -4.635 1.691 -16.719 1.00 95.31 229 GLU A N 1
ATOM 1895 C CA . GLU A 1 229 ? -5.610 0.699 -16.241 1.00 95.31 229 GLU A CA 1
ATOM 1896 C C . GLU A 1 229 ? -6.252 1.089 -14.905 1.00 95.31 229 GLU A C 1
ATOM 1898 O O . GLU A 1 229 ? -7.407 0.758 -14.632 1.00 95.31 229 GLU A O 1
ATOM 1903 N N . TRP A 1 230 ? -5.568 1.918 -14.117 1.00 96.94 230 TRP A N 1
ATOM 1904 C CA . TRP A 1 230 ? -6.111 2.496 -12.889 1.00 96.94 230 TRP A CA 1
ATOM 1905 C C . TRP A 1 230 ? -7.371 3.342 -13.122 1.00 96.94 230 TRP A C 1
ATOM 1907 O O . TRP A 1 230 ? -8.172 3.517 -12.202 1.00 96.94 230 TRP A O 1
ATOM 1917 N N . TYR A 1 231 ? -7.603 3.821 -14.351 1.00 97.25 231 TYR A N 1
ATOM 1918 C CA . TYR A 1 231 ? -8.872 4.446 -14.725 1.00 97.25 231 TYR A CA 1
ATOM 1919 C C . TYR A 1 231 ? -10.062 3.493 -14.552 1.00 97.25 231 TYR A C 1
ATOM 1921 O O . TYR A 1 231 ? -11.106 3.925 -14.066 1.00 97.25 231 TYR A O 1
ATOM 1929 N N . TYR A 1 232 ? -9.925 2.216 -14.916 1.00 96.69 232 TYR A N 1
ATOM 1930 C CA . TYR A 1 232 ? -11.022 1.249 -14.828 1.00 96.69 232 TYR A CA 1
ATOM 1931 C C . TYR A 1 232 ? -11.323 0.892 -13.368 1.00 96.69 232 TYR A C 1
ATOM 1933 O O . TYR A 1 232 ? -12.493 0.806 -12.995 1.00 96.69 232 TYR A O 1
ATOM 1941 N N . LEU A 1 233 ? -10.288 0.804 -12.517 1.00 97.38 233 LEU A N 1
ATOM 1942 C CA . LEU A 1 233 ? -10.456 0.708 -11.062 1.00 97.38 233 LEU A CA 1
ATOM 1943 C C . LEU A 1 233 ? -11.253 1.907 -10.538 1.00 97.38 233 LEU A C 1
ATOM 1945 O O . LEU A 1 233 ? -12.298 1.747 -9.913 1.00 97.38 233 LEU A O 1
ATOM 1949 N N . MET A 1 234 ? -10.787 3.119 -10.855 1.00 97.44 234 MET A N 1
ATOM 1950 C CA . MET A 1 234 ? -11.422 4.369 -10.447 1.00 97.44 234 MET A CA 1
ATOM 1951 C C . MET A 1 234 ? -12.887 4.429 -10.899 1.00 97.44 234 MET A C 1
ATOM 1953 O O . MET A 1 234 ? -13.764 4.811 -10.125 1.00 97.44 234 MET A O 1
ATOM 1957 N N . LYS A 1 235 ? -13.165 4.005 -12.136 1.00 96.75 235 LYS A N 1
ATOM 1958 C CA . LYS A 1 235 ? -14.509 3.973 -12.711 1.00 96.75 235 LYS A CA 1
ATOM 1959 C C . LYS A 1 235 ? -15.421 2.975 -11.991 1.00 96.75 235 LYS A C 1
ATOM 1961 O O . LYS A 1 235 ? -16.584 3.297 -11.762 1.00 96.75 235 LYS A O 1
ATOM 1966 N N . ALA A 1 236 ? -14.908 1.815 -11.577 1.00 97.12 236 ALA A N 1
ATOM 1967 C CA . ALA A 1 236 ? -15.667 0.844 -10.786 1.00 97.12 236 ALA A CA 1
ATOM 1968 C C . ALA A 1 236 ? -16.042 1.402 -9.403 1.00 97.12 236 ALA A C 1
ATOM 1970 O O . ALA A 1 236 ? -17.161 1.189 -8.933 1.00 97.12 236 ALA A O 1
ATOM 1971 N N . LEU A 1 237 ? -15.141 2.161 -8.767 1.00 97.38 237 LEU A N 1
ATOM 1972 C CA . LEU A 1 237 ? -15.431 2.846 -7.500 1.00 97.38 237 LEU A CA 1
ATOM 1973 C C . LEU A 1 237 ? -16.508 3.930 -7.667 1.00 97.38 237 LEU A C 1
ATOM 1975 O O . LEU A 1 237 ? -17.388 4.052 -6.815 1.00 97.38 237 LEU A O 1
ATOM 1979 N N . GLU A 1 238 ? -16.452 4.697 -8.764 1.00 95.19 238 GLU A N 1
ATOM 1980 C CA . GLU A 1 238 ? -17.475 5.695 -9.110 1.00 95.19 238 GLU A CA 1
ATOM 1981 C C . GLU A 1 238 ? -18.846 5.031 -9.354 1.00 95.19 238 GLU A C 1
ATOM 1983 O O . GLU A 1 238 ? -19.842 5.460 -8.779 1.00 95.19 238 GLU A O 1
ATOM 1988 N N . GLU A 1 239 ? -18.913 3.980 -10.183 1.00 95.00 239 GLU A N 1
ATOM 1989 C CA . GLU A 1 239 ? -20.176 3.329 -10.577 1.00 95.00 239 GLU A CA 1
ATOM 1990 C C . GLU A 1 239 ? -20.840 2.518 -9.462 1.00 95.00 239 GLU A C 1
ATOM 1992 O O . GLU A 1 239 ? -22.064 2.411 -9.425 1.00 95.00 239 GLU A O 1
ATOM 1997 N N . SER A 1 240 ? -20.052 1.955 -8.546 1.00 94.94 240 SER A N 1
ATOM 1998 C CA . SER A 1 240 ? -20.578 1.234 -7.380 1.00 94.94 240 SER A CA 1
ATOM 1999 C C . SER A 1 240 ? -21.043 2.165 -6.252 1.00 94.94 240 SER A C 1
ATOM 2001 O O . SER A 1 240 ? -21.719 1.719 -5.319 1.00 94.94 240 SER A O 1
ATOM 2003 N N . GLU A 1 241 ? -20.716 3.460 -6.336 1.00 94.38 241 GLU A N 1
ATOM 2004 C CA . GLU A 1 241 ? -21.039 4.495 -5.344 1.00 94.38 241 GLU A CA 1
ATOM 2005 C C . GLU A 1 241 ? -20.553 4.150 -3.922 1.00 94.38 241 GLU A C 1
ATOM 2007 O O . GLU A 1 241 ? -21.154 4.543 -2.918 1.00 94.38 241 GLU A O 1
ATOM 2012 N N . VAL A 1 242 ? -19.465 3.384 -3.816 1.00 93.06 242 VAL A N 1
ATOM 2013 C CA . VAL A 1 242 ? -18.788 3.114 -2.534 1.00 93.06 242 VAL A CA 1
ATOM 2014 C C . VAL A 1 242 ? -17.953 4.311 -2.071 1.00 93.06 242 VAL A C 1
ATOM 2016 O O . VAL A 1 242 ? -17.621 4.447 -0.892 1.00 93.06 242 VAL A O 1
ATOM 2019 N N . ALA A 1 243 ? -17.635 5.212 -2.998 1.00 92.06 243 ALA A N 1
ATOM 2020 C CA . ALA A 1 243 ? -16.841 6.401 -2.762 1.00 92.06 243 ALA A CA 1
ATOM 2021 C C . ALA A 1 243 ? -17.683 7.682 -2.826 1.00 92.06 243 ALA A C 1
ATOM 2023 O O . ALA A 1 243 ? -18.665 7.770 -3.563 1.00 92.06 243 ALA A O 1
ATOM 2024 N N . LYS A 1 244 ? -17.291 8.700 -2.048 1.00 90.94 244 LYS A N 1
ATOM 2025 C CA . LYS A 1 244 ? -17.823 10.064 -2.222 1.00 90.94 244 LYS A CA 1
ATOM 2026 C C . LYS A 1 244 ? -17.267 10.653 -3.519 1.00 90.94 244 LYS A C 1
ATOM 2028 O O . LYS A 1 244 ? -16.338 10.110 -4.100 1.00 90.94 244 LYS A O 1
ATOM 2033 N N . ARG A 1 245 ? -17.773 11.800 -3.971 1.00 89.94 245 ARG A N 1
ATOM 2034 C CA . ARG A 1 245 ? -17.149 12.503 -5.102 1.00 89.94 245 ARG A CA 1
ATOM 2035 C C . ARG A 1 245 ? -15.677 12.798 -4.779 1.00 89.94 245 ARG A C 1
ATOM 2037 O O . ARG A 1 245 ? -15.396 13.466 -3.786 1.00 89.94 245 ARG A O 1
ATOM 2044 N N . PHE A 1 246 ? -14.764 12.319 -5.619 1.00 93.38 246 PHE A N 1
ATOM 2045 C CA . PHE A 1 246 ? -13.320 12.446 -5.419 1.00 93.38 246 PHE A CA 1
ATOM 2046 C C . PHE A 1 246 ? -12.618 12.946 -6.692 1.00 93.38 246 PHE A C 1
ATOM 2048 O O . PHE A 1 246 ? -13.184 12.931 -7.787 1.00 93.38 246 PHE A O 1
ATOM 2055 N N . SER A 1 247 ? -11.388 13.438 -6.538 1.00 94.38 247 SER A N 1
ATOM 2056 C CA . SER A 1 247 ? -10.512 13.845 -7.643 1.00 94.38 247 SER A CA 1
ATOM 2057 C C . SER A 1 247 ? -9.518 12.732 -7.989 1.00 94.38 247 SER A C 1
ATOM 2059 O O . SER A 1 247 ? -9.205 11.897 -7.136 1.00 94.38 247 SER A O 1
ATOM 2061 N N . VAL A 1 248 ? -8.975 12.739 -9.213 1.00 94.94 248 VAL A N 1
ATOM 2062 C CA . VAL A 1 248 ? -7.929 11.781 -9.621 1.00 94.94 248 VAL A CA 1
ATOM 2063 C C . VAL A 1 248 ? -6.734 11.796 -8.649 1.00 94.94 248 VAL A C 1
ATOM 2065 O O . VAL A 1 248 ? -6.356 10.716 -8.205 1.00 94.94 248 VAL A O 1
ATOM 2068 N N . PRO A 1 249 ? -6.201 12.958 -8.205 1.00 95.06 249 PRO A N 1
ATOM 2069 C CA . PRO A 1 249 ? -5.162 12.990 -7.172 1.00 95.06 249 PRO A CA 1
ATOM 2070 C C . PRO A 1 249 ? -5.555 12.287 -5.870 1.00 95.06 249 PRO A C 1
ATOM 2072 O O . PRO A 1 249 ? -4.802 11.455 -5.383 1.00 95.06 249 PRO A O 1
ATOM 2075 N N . SER A 1 250 ? -6.756 12.549 -5.340 1.00 93.62 250 SER A N 1
ATOM 2076 C CA . SER A 1 250 ? -7.200 11.906 -4.093 1.00 93.62 250 SER A CA 1
ATOM 2077 C C . SER A 1 250 ? -7.404 10.395 -4.234 1.00 93.62 250 SER A C 1
ATOM 2079 O O . SER A 1 250 ? -7.181 9.656 -3.279 1.00 93.62 250 SER A O 1
ATOM 2081 N N . PHE A 1 251 ? -7.790 9.928 -5.426 1.00 97.38 251 PHE A N 1
ATOM 2082 C CA . PHE A 1 251 ? -7.826 8.505 -5.745 1.00 97.38 251 PHE A CA 1
ATOM 2083 C C . PHE A 1 251 ? -6.421 7.898 -5.741 1.00 97.38 251 PHE A C 1
ATOM 2085 O O . PHE A 1 251 ? -6.208 6.875 -5.100 1.00 97.38 251 PHE A O 1
ATOM 2092 N N . ILE A 1 252 ? -5.455 8.550 -6.394 1.00 95.50 252 ILE A N 1
ATOM 2093 C CA . ILE A 1 252 ? -4.061 8.091 -6.416 1.00 95.50 252 ILE A CA 1
ATOM 2094 C C . ILE A 1 252 ? -3.489 8.044 -4.994 1.00 95.50 252 ILE A C 1
ATOM 2096 O O . ILE A 1 252 ? -2.884 7.046 -4.612 1.00 95.50 252 ILE A O 1
ATOM 2100 N N . ASP A 1 253 ? -3.729 9.082 -4.190 1.00 89.56 253 ASP A N 1
ATOM 2101 C CA . ASP A 1 253 ? -3.302 9.124 -2.790 1.00 89.56 253 ASP A CA 1
ATOM 2102 C C . ASP A 1 253 ? -3.912 7.980 -1.974 1.00 89.56 253 ASP A C 1
ATOM 2104 O O . ASP A 1 253 ? -3.203 7.348 -1.198 1.00 89.56 253 ASP A O 1
ATOM 2108 N N . GLN A 1 254 ? -5.199 7.675 -2.179 1.00 94.12 254 GLN A N 1
ATOM 2109 C CA . GLN A 1 254 ? -5.856 6.549 -1.516 1.00 94.12 254 GLN A CA 1
ATOM 2110 C C . GLN A 1 254 ? -5.218 5.211 -1.892 1.00 94.12 254 GLN A C 1
ATOM 2112 O O . GLN A 1 254 ? -5.024 4.371 -1.018 1.00 94.12 254 GLN A O 1
ATOM 2117 N N . MET A 1 255 ? -4.931 4.996 -3.178 1.00 94.75 255 MET A N 1
ATOM 2118 C CA . MET A 1 255 ? -4.357 3.736 -3.652 1.00 94.75 255 MET A CA 1
ATOM 2119 C C . MET A 1 255 ? -2.921 3.550 -3.160 1.00 94.75 255 MET A C 1
ATOM 2121 O O . MET A 1 255 ? -2.577 2.449 -2.748 1.00 94.75 255 MET A O 1
ATOM 2125 N N . ILE A 1 256 ? -2.109 4.613 -3.142 1.00 87.81 256 ILE A N 1
ATOM 2126 C CA . ILE A 1 256 ? -0.743 4.569 -2.595 1.00 87.81 256 ILE A CA 1
ATOM 2127 C C . ILE A 1 256 ? -0.761 4.280 -1.094 1.00 87.81 256 ILE A C 1
ATOM 2129 O O . ILE A 1 256 ? 0.041 3.488 -0.618 1.00 87.81 256 ILE A O 1
ATOM 2133 N N . ASP A 1 257 ? -1.684 4.893 -0.356 1.00 86.88 257 ASP A N 1
ATOM 2134 C CA . ASP A 1 257 ? -1.834 4.661 1.081 1.00 86.88 257 ASP A CA 1
ATOM 2135 C C . ASP A 1 257 ? -2.272 3.217 1.384 1.00 86.88 257 ASP A C 1
ATOM 2137 O O . ASP A 1 257 ? -1.745 2.575 2.288 1.00 86.88 257 ASP A O 1
ATOM 2141 N N . TRP A 1 258 ? -3.197 2.669 0.589 1.00 90.25 258 TRP A N 1
ATOM 2142 C CA . TRP A 1 258 ? -3.713 1.313 0.794 1.00 90.25 258 TRP A CA 1
ATOM 2143 C C . TRP A 1 258 ? -2.826 0.206 0.231 1.00 90.25 258 TRP A C 1
ATOM 2145 O O . TRP A 1 258 ? -2.888 -0.917 0.732 1.00 90.25 258 TRP A O 1
ATOM 2155 N N . TYR A 1 259 ? -2.012 0.478 -0.785 1.00 89.31 259 TYR A N 1
ATOM 2156 C CA . TYR A 1 259 ? -1.164 -0.522 -1.441 1.00 89.31 259 TYR A CA 1
ATOM 2157 C C . TYR A 1 259 ? 0.249 0.013 -1.685 1.00 89.31 259 TYR A C 1
ATOM 2159 O O . TYR A 1 259 ? 0.707 0.014 -2.828 1.00 89.31 259 TYR A O 1
ATOM 2167 N N . PRO A 1 260 ? 0.963 0.465 -0.639 1.00 83.56 260 PRO A N 1
ATOM 2168 C CA . PRO A 1 260 ? 2.253 1.131 -0.803 1.00 83.56 260 PRO A CA 1
ATOM 2169 C C . PRO A 1 260 ? 3.280 0.254 -1.526 1.00 83.56 260 PRO A C 1
ATOM 2171 O O . PRO A 1 260 ? 4.100 0.772 -2.265 1.00 83.56 260 PRO A O 1
ATOM 2174 N N . TRP A 1 261 ? 3.190 -1.071 -1.402 1.00 81.38 261 TRP A N 1
ATOM 2175 C CA . TRP A 1 261 ? 4.119 -2.031 -2.011 1.00 81.38 261 TRP A CA 1
ATOM 2176 C C . TRP A 1 261 ? 4.027 -2.108 -3.539 1.00 81.38 261 TRP A C 1
ATOM 2178 O O . TRP A 1 261 ? 4.972 -2.535 -4.192 1.00 81.38 261 TRP A O 1
ATOM 2188 N N . LEU A 1 262 ? 2.916 -1.652 -4.127 1.00 83.12 262 LEU A N 1
ATOM 2189 C CA . LEU A 1 262 ? 2.797 -1.511 -5.582 1.00 83.12 262 LEU A CA 1
ATOM 2190 C C . LEU A 1 262 ? 3.560 -0.288 -6.113 1.00 83.12 262 LEU A C 1
ATOM 2192 O O . LEU A 1 262 ? 3.663 -0.102 -7.325 1.00 83.12 262 LEU A O 1
ATOM 2196 N N . PHE A 1 263 ? 4.059 0.572 -5.221 1.00 83.00 263 PHE A N 1
ATOM 2197 C CA . PHE A 1 263 ? 4.653 1.854 -5.560 1.00 83.00 263 PHE A CA 1
ATOM 2198 C C . PHE A 1 263 ? 6.018 2.013 -4.883 1.00 83.00 263 PHE A C 1
ATOM 2200 O O . PHE A 1 263 ? 6.114 2.214 -3.677 1.00 83.00 263 PHE A O 1
ATOM 2207 N N . SER A 1 264 ? 7.087 1.996 -5.675 1.00 77.56 264 SER A N 1
ATOM 2208 C CA . SER A 1 264 ? 8.442 2.266 -5.188 1.00 77.56 264 SER A CA 1
ATOM 2209 C C . SER A 1 264 ? 8.939 3.609 -5.714 1.00 77.56 264 SER A C 1
ATOM 2211 O O . SER A 1 264 ? 8.816 3.901 -6.907 1.00 77.56 264 SER A O 1
ATOM 2213 N N . PHE A 1 265 ? 9.478 4.438 -4.819 1.00 78.69 265 PHE A N 1
ATOM 2214 C CA . PHE A 1 265 ? 10.021 5.756 -5.142 1.00 78.69 265 PHE A CA 1
ATOM 2215 C C . PHE A 1 265 ? 11.349 5.958 -4.415 1.00 78.69 265 PHE A C 1
ATOM 2217 O O . PHE A 1 265 ? 11.415 5.792 -3.200 1.00 78.69 265 PHE A O 1
ATOM 2224 N N . GLU A 1 266 ? 12.386 6.371 -5.142 1.00 67.12 266 GLU A N 1
ATOM 2225 C CA . GLU A 1 266 ? 13.696 6.689 -4.560 1.00 67.12 266 GLU A CA 1
ATOM 2226 C C . GLU A 1 266 ? 13.668 8.036 -3.827 1.00 67.12 266 GLU A C 1
ATOM 2228 O O . GLU A 1 266 ? 14.288 8.200 -2.776 1.00 67.12 266 GLU A O 1
ATOM 2233 N N . THR A 1 267 ? 12.902 9.004 -4.345 1.00 72.44 267 THR A N 1
ATOM 2234 C CA . THR A 1 267 ? 12.769 10.331 -3.741 1.00 72.44 267 THR A CA 1
ATOM 2235 C C . THR A 1 267 ? 11.321 10.845 -3.714 1.00 72.44 267 THR A C 1
ATOM 2237 O O . THR A 1 267 ? 10.474 10.443 -4.522 1.00 72.44 267 THR A O 1
ATOM 2240 N N . PRO A 1 268 ? 11.011 11.842 -2.858 1.00 72.88 268 PRO A N 1
ATOM 2241 C CA . PRO A 1 268 ? 9.721 12.535 -2.892 1.00 72.88 268 PRO A CA 1
ATOM 2242 C C . PRO A 1 268 ? 9.416 13.208 -4.240 1.00 72.88 268 PRO A C 1
ATOM 2244 O O . PRO A 1 268 ? 8.250 13.385 -4.600 1.00 72.88 268 PRO A O 1
ATOM 2247 N N . LYS A 1 269 ? 10.452 13.594 -5.000 1.00 83.75 269 LYS A N 1
ATOM 2248 C CA . LYS A 1 269 ? 10.282 14.155 -6.347 1.00 83.75 269 LYS A CA 1
ATOM 2249 C C . LYS A 1 269 ? 9.801 13.088 -7.327 1.00 83.75 269 LYS A C 1
ATOM 2251 O O . LYS A 1 269 ? 8.911 13.387 -8.123 1.00 83.75 269 LYS A O 1
ATOM 2256 N N . ASP A 1 270 ? 10.303 11.862 -7.215 1.00 84.38 270 ASP A N 1
ATOM 2257 C CA . ASP A 1 270 ? 9.886 10.737 -8.062 1.00 84.38 270 ASP A CA 1
ATOM 2258 C C . ASP A 1 270 ? 8.441 10.348 -7.778 1.00 84.38 270 ASP A C 1
ATOM 2260 O O . ASP A 1 270 ? 7.651 10.190 -8.708 1.00 84.38 270 ASP A O 1
ATOM 2264 N N . MET A 1 271 ? 8.047 10.335 -6.502 1.00 83.62 271 MET A N 1
ATOM 2265 C CA . MET A 1 271 ? 6.650 10.157 -6.102 1.00 83.62 271 MET A CA 1
ATOM 2266 C C . MET A 1 271 ? 5.741 11.226 -6.730 1.00 83.62 271 MET A C 1
ATOM 2268 O O . MET A 1 271 ? 4.696 10.909 -7.301 1.00 83.62 271 MET A O 1
ATOM 2272 N N . GLN A 1 272 ? 6.121 12.507 -6.666 1.00 88.56 272 GLN A N 1
ATOM 2273 C CA . GLN A 1 272 ? 5.332 13.581 -7.281 1.00 88.56 272 GLN A CA 1
ATOM 2274 C C . GLN A 1 272 ? 5.285 13.475 -8.811 1.00 88.56 272 GLN A C 1
ATOM 2276 O O . GLN A 1 272 ? 4.232 13.707 -9.414 1.00 88.56 272 GLN A O 1
ATOM 2281 N N . ALA A 1 273 ? 6.402 13.126 -9.452 1.00 91.50 273 ALA A N 1
ATOM 2282 C CA . ALA A 1 273 ? 6.473 12.922 -10.894 1.00 91.50 273 ALA A CA 1
ATOM 2283 C C . ALA A 1 273 ? 5.586 11.747 -11.333 1.00 91.50 273 ALA A C 1
ATOM 2285 O O . ALA A 1 273 ? 4.813 11.884 -12.287 1.00 91.50 273 ALA A O 1
ATOM 2286 N N . PHE A 1 274 ? 5.625 10.638 -10.592 1.00 92.31 274 PHE A N 1
ATOM 2287 C CA . PHE A 1 274 ? 4.766 9.479 -10.799 1.00 92.31 274 PHE A CA 1
ATOM 2288 C C . PHE A 1 274 ? 3.289 9.851 -10.683 1.00 92.31 274 PHE A C 1
ATOM 2290 O O . PHE A 1 274 ? 2.535 9.609 -11.626 1.00 92.31 274 PHE A O 1
ATOM 2297 N N . LYS A 1 275 ? 2.882 10.520 -9.593 1.00 91.94 275 LYS A N 1
ATOM 2298 C CA . LYS A 1 275 ? 1.491 10.964 -9.391 1.00 91.94 275 LYS A CA 1
ATOM 2299 C C . LYS A 1 275 ? 0.991 11.815 -10.559 1.00 91.94 275 LYS A C 1
ATOM 2301 O O . LYS A 1 275 ? -0.087 11.559 -11.088 1.00 91.94 275 LYS A O 1
ATOM 2306 N N . ARG A 1 276 ? 1.801 12.771 -11.032 1.00 94.19 276 ARG A N 1
ATOM 2307 C CA . ARG A 1 276 ? 1.467 13.613 -12.199 1.00 94.19 276 ARG A CA 1
ATOM 2308 C C . ARG A 1 276 ? 1.328 12.801 -13.489 1.00 94.19 276 ARG A C 1
ATOM 2310 O O . ARG A 1 276 ? 0.455 13.092 -14.306 1.00 94.19 276 ARG A O 1
ATOM 2317 N N . LYS A 1 277 ? 2.195 11.809 -13.709 1.00 95.69 277 LYS A N 1
ATOM 2318 C CA . LYS A 1 277 ? 2.143 10.936 -14.894 1.00 95.69 277 LYS A CA 1
ATOM 2319 C C . LYS A 1 277 ? 0.906 10.033 -14.862 1.00 95.69 277 LYS A C 1
ATOM 2321 O O . LYS A 1 277 ? 0.208 9.913 -15.869 1.00 95.69 277 LYS A O 1
ATOM 2326 N N . MET A 1 278 ? 0.596 9.477 -13.696 1.00 96.19 278 MET A N 1
ATOM 2327 C CA . MET A 1 278 ? -0.577 8.643 -13.463 1.00 96.19 278 MET A CA 1
ATOM 2328 C C . MET A 1 278 ? -1.873 9.442 -13.645 1.00 96.19 278 MET A C 1
ATOM 2330 O O . MET A 1 278 ? -2.767 9.001 -14.360 1.00 96.19 278 MET A O 1
ATOM 2334 N N . GLU A 1 279 ? -1.944 10.666 -13.114 1.00 95.81 279 GLU A N 1
ATOM 2335 C CA . GLU A 1 279 ? -3.089 11.564 -13.302 1.00 95.81 279 GLU A CA 1
ATOM 2336 C C . GLU A 1 279 ? -3.359 11.858 -14.785 1.00 95.81 279 GLU A C 1
ATOM 2338 O O . GLU A 1 279 ? -4.504 11.774 -15.247 1.00 95.81 279 GLU A O 1
ATOM 2343 N N . LYS A 1 280 ? -2.302 12.160 -15.552 1.00 97.31 280 LYS A N 1
ATOM 2344 C CA . LYS A 1 280 ? -2.395 12.366 -17.004 1.00 97.31 280 LYS A CA 1
ATOM 2345 C C . LYS A 1 280 ? -2.865 11.103 -17.721 1.00 97.31 280 LYS A C 1
ATOM 2347 O O . LYS A 1 280 ? -3.745 11.200 -18.572 1.00 97.31 280 LYS A O 1
ATOM 2352 N N . SER A 1 281 ? -2.323 9.940 -17.362 1.00 97.12 281 SER A N 1
ATOM 2353 C CA . SER A 1 281 ? -2.671 8.652 -17.977 1.00 97.12 281 SER A CA 1
ATOM 2354 C C . SER A 1 281 ? -4.131 8.271 -17.720 1.00 97.12 281 SER A C 1
ATOM 2356 O O . SER A 1 281 ? -4.851 7.953 -18.663 1.00 97.12 281 SER A O 1
ATOM 2358 N N . ILE A 1 282 ? -4.607 8.403 -16.478 1.00 97.00 282 ILE A N 1
ATOM 2359 C CA . ILE A 1 282 ? -6.013 8.170 -16.110 1.00 97.00 282 ILE A CA 1
ATOM 2360 C C . ILE A 1 282 ? -6.935 9.140 -16.857 1.00 97.00 282 ILE A C 1
ATOM 2362 O O . ILE A 1 282 ? -7.979 8.749 -17.379 1.00 97.00 282 ILE A O 1
ATOM 2366 N N . SER A 1 283 ? -6.554 10.417 -16.930 1.00 94.75 283 SER A N 1
ATOM 2367 C CA . SER A 1 283 ? -7.345 11.439 -17.623 1.00 94.75 283 SER A CA 1
ATOM 2368 C C . SER A 1 283 ? -7.411 11.199 -19.131 1.00 94.75 283 SER A C 1
ATOM 2370 O O . SER A 1 283 ? -8.465 11.406 -19.740 1.00 94.75 283 SER A O 1
ATOM 2372 N N . HIS A 1 284 ? -6.304 10.748 -19.726 1.00 95.31 284 HIS A N 1
ATOM 2373 C CA . HIS A 1 284 ? -6.236 10.370 -21.129 1.00 95.31 284 HIS A CA 1
ATOM 2374 C C . HIS A 1 284 ? -7.118 9.150 -21.412 1.00 95.31 284 HIS A C 1
ATOM 2376 O O . HIS A 1 284 ? -7.993 9.244 -22.271 1.00 95.31 284 HIS A O 1
ATOM 2382 N N . GLU A 1 285 ? -6.994 8.071 -20.633 1.00 95.19 285 GLU A N 1
ATOM 2383 C CA . GLU A 1 285 ? -7.836 6.876 -20.785 1.00 95.19 285 GLU A CA 1
ATOM 2384 C C . GLU A 1 285 ? -9.327 7.238 -20.645 1.00 95.19 285 GLU A C 1
ATOM 2386 O O . GLU A 1 285 ? -10.141 6.910 -21.508 1.00 95.19 285 GLU A O 1
ATOM 2391 N N . LYS A 1 286 ? -9.688 8.045 -19.634 1.00 94.19 286 LYS A N 1
ATOM 2392 C CA . LYS A 1 286 ? -11.054 8.570 -19.451 1.00 94.19 286 LYS A CA 1
ATOM 2393 C C . LYS A 1 286 ? -11.571 9.326 -20.672 1.00 94.19 286 LYS A C 1
ATOM 2395 O O . LYS A 1 286 ? -12.773 9.316 -20.927 1.00 94.19 286 LYS A O 1
ATOM 2400 N N . SER A 1 287 ? -10.701 10.036 -21.390 1.00 92.25 287 SER A N 1
ATOM 2401 C CA . SER A 1 287 ? -11.088 10.812 -22.569 1.00 92.25 287 SER A CA 1
ATOM 2402 C C . SER A 1 287 ? -11.455 9.933 -23.765 1.00 92.25 287 SER A C 1
ATOM 2404 O O . SER A 1 287 ? -12.382 10.294 -24.486 1.00 92.25 287 SER A O 1
ATOM 2406 N N . ILE A 1 288 ? -10.820 8.764 -23.913 1.00 92.25 288 ILE A N 1
ATOM 2407 C CA . ILE A 1 288 ? -11.126 7.787 -24.972 1.00 92.25 288 ILE A CA 1
ATOM 2408 C C . ILE A 1 288 ? -12.562 7.273 -24.821 1.00 92.25 288 ILE A C 1
ATOM 2410 O O . ILE A 1 288 ? -13.284 7.093 -25.798 1.00 92.25 288 ILE A O 1
ATOM 2414 N N . TRP A 1 289 ? -13.012 7.112 -23.577 1.00 91.38 289 TRP A N 1
ATOM 2415 C CA . TRP A 1 289 ? -14.348 6.616 -23.255 1.00 91.38 289 TRP A CA 1
ATOM 2416 C C . TRP A 1 289 ? -15.437 7.694 -23.224 1.00 91.38 289 TRP A C 1
ATOM 2418 O O . TRP A 1 289 ? -16.589 7.373 -22.909 1.00 91.38 289 TRP A O 1
ATOM 2428 N N . LYS A 1 290 ? -15.118 8.955 -23.547 1.00 90.88 290 LYS A N 1
ATOM 2429 C CA . LYS A 1 290 ? -16.122 10.022 -23.668 1.00 90.88 290 LYS A CA 1
ATOM 2430 C C . LYS A 1 290 ? -16.842 9.959 -25.010 1.00 90.88 290 LYS A C 1
ATOM 2432 O O . LYS A 1 290 ? -16.235 9.662 -26.033 1.00 90.88 290 LYS A O 1
ATOM 2437 N N . TYR A 1 291 ? -18.134 10.271 -25.021 1.00 82.94 291 TYR A N 1
ATOM 2438 C CA . TYR A 1 291 ? -18.935 10.262 -26.242 1.00 82.94 291 TYR A CA 1
ATOM 2439 C C . TYR A 1 291 ? -20.074 11.270 -26.239 1.00 82.94 291 TYR A C 1
ATOM 2441 O O . TYR A 1 291 ? -20.444 11.849 -25.215 1.00 82.94 291 TYR A O 1
ATOM 2449 N N . GLY A 1 292 ? -20.620 11.474 -27.439 1.00 76.94 292 GLY A N 1
ATOM 2450 C CA . GLY A 1 292 ? -21.702 12.413 -27.684 1.00 76.94 292 GLY A CA 1
ATOM 2451 C C . GLY A 1 292 ? -21.292 13.874 -27.484 1.00 76.94 292 GLY A C 1
ATOM 2452 O O . GLY A 1 292 ? -20.205 14.207 -27.009 1.00 76.94 292 GLY A O 1
ATOM 2453 N N . LYS A 1 293 ? -22.207 14.782 -27.835 1.00 72.81 293 LYS A N 1
ATOM 2454 C CA . LYS A 1 293 ? -22.008 16.230 -27.647 1.00 72.81 293 LYS A CA 1
ATOM 2455 C C . LYS A 1 293 ? -21.934 16.619 -26.164 1.00 72.81 293 LYS A C 1
ATOM 2457 O O . LYS A 1 293 ? -21.260 17.584 -25.822 1.00 72.81 293 LYS A O 1
ATOM 2462 N N . ALA A 1 294 ? -22.572 15.831 -25.296 1.00 75.88 294 ALA A N 1
ATOM 2463 C CA . ALA A 1 294 ? -22.571 16.012 -23.847 1.00 75.88 294 ALA A CA 1
ATOM 2464 C C . ALA A 1 294 ? -21.281 15.523 -23.153 1.00 75.88 294 ALA A C 1
ATOM 2466 O O . ALA A 1 294 ? -21.111 15.767 -21.961 1.00 75.88 294 ALA A O 1
ATOM 2467 N N . LYS A 1 295 ? -20.352 14.875 -23.880 1.00 81.75 295 LYS A N 1
ATOM 2468 C CA . LYS A 1 295 ? -19.114 14.290 -23.328 1.00 81.75 295 LYS A CA 1
ATOM 2469 C C . LYS A 1 295 ? -19.382 13.314 -22.169 1.00 81.75 295 LYS A C 1
ATOM 2471 O O . LYS A 1 295 ? -18.633 13.291 -21.187 1.00 81.75 295 LYS A O 1
ATOM 2476 N N . GLU A 1 296 ? -20.437 12.511 -22.300 1.00 85.44 296 GLU A N 1
ATOM 2477 C CA . GLU A 1 296 ? -20.774 11.449 -21.349 1.00 85.44 296 GLU A CA 1
ATOM 2478 C C . GLU A 1 296 ? -19.663 10.402 -21.316 1.00 85.44 296 GLU A C 1
ATOM 2480 O O . GLU A 1 296 ? -19.030 10.128 -22.332 1.00 85.44 296 GLU A O 1
ATOM 2485 N N . VAL A 1 297 ? -19.397 9.830 -20.142 1.00 89.75 297 VAL A N 1
ATOM 2486 C CA . VAL A 1 297 ? -18.365 8.801 -19.963 1.00 89.75 297 VAL A CA 1
ATOM 2487 C C . VAL A 1 297 ? -19.035 7.433 -19.987 1.00 89.75 297 VAL A C 1
ATOM 2489 O O . VAL A 1 297 ? -19.929 7.186 -19.179 1.00 89.75 297 VAL A O 1
ATOM 2492 N N . THR A 1 298 ? -18.573 6.551 -20.875 1.00 87.94 298 THR A N 1
ATOM 2493 C CA . THR A 1 298 ? -19.081 5.172 -21.022 1.00 87.94 298 THR A CA 1
ATOM 2494 C C . THR A 1 298 ? -19.050 4.430 -19.692 1.00 87.94 298 THR A C 1
ATOM 2496 O O . THR A 1 298 ? -18.082 4.557 -18.937 1.00 87.94 298 THR A O 1
ATOM 2499 N N . LYS A 1 299 ? -20.108 3.668 -19.402 1.00 90.25 299 LYS A N 1
ATOM 2500 C CA . LYS A 1 299 ? -20.144 2.791 -18.229 1.00 90.25 299 LYS A CA 1
ATOM 2501 C C . LYS A 1 299 ? -19.344 1.522 -18.482 1.00 90.25 299 LYS A C 1
ATOM 2503 O O . LYS A 1 299 ? -19.316 1.055 -19.618 1.00 90.25 299 LYS A O 1
ATOM 2508 N N . LEU A 1 300 ? -18.767 0.928 -17.441 1.00 89.94 300 LEU A N 1
ATOM 2509 C CA . LEU A 1 300 ? -17.948 -0.285 -17.547 1.00 89.94 300 LEU A CA 1
ATOM 2510 C C . LEU A 1 300 ? -18.670 -1.411 -18.296 1.00 89.94 300 LEU A C 1
ATOM 2512 O O . LEU A 1 300 ? -18.114 -2.000 -19.220 1.00 89.94 300 LEU A O 1
ATOM 2516 N N . LYS A 1 301 ? -19.942 -1.651 -17.961 1.00 86.12 301 LYS A N 1
ATOM 2517 C CA . LYS A 1 301 ? -20.756 -2.694 -18.603 1.00 86.12 301 LYS A CA 1
ATOM 2518 C C . LYS A 1 301 ? -20.998 -2.472 -20.103 1.00 86.12 301 LYS A C 1
ATOM 2520 O O . LYS A 1 301 ? -21.239 -3.426 -20.831 1.00 86.12 301 LYS A O 1
ATOM 2525 N N . ASP A 1 302 ? -20.940 -1.215 -20.547 1.00 84.25 302 ASP A N 1
ATOM 2526 C CA . ASP A 1 302 ? -21.287 -0.789 -21.906 1.00 84.25 302 ASP A CA 1
ATOM 2527 C C . ASP A 1 302 ? -20.031 -0.584 -22.781 1.00 84.25 302 ASP A C 1
ATOM 2529 O O . ASP A 1 302 ? -20.144 -0.294 -23.973 1.00 84.25 302 ASP A O 1
ATOM 2533 N N . MET A 1 303 ? -18.821 -0.743 -22.223 1.00 84.44 303 MET A N 1
ATOM 2534 C CA . MET A 1 303 ? -17.555 -0.567 -22.952 1.00 84.44 303 MET A CA 1
ATOM 2535 C C . MET A 1 303 ? -17.421 -1.541 -24.128 1.00 84.44 303 MET A C 1
ATOM 2537 O O . MET A 1 303 ? -16.967 -1.144 -25.201 1.00 84.44 303 MET A O 1
ATOM 2541 N N . TRP A 1 304 ? -17.917 -2.770 -23.973 1.00 79.12 304 TRP A N 1
ATOM 2542 C CA . TRP A 1 304 ? -18.011 -3.755 -25.051 1.00 79.12 304 TRP A CA 1
ATOM 2543 C C . TRP A 1 304 ? -18.853 -3.290 -26.231 1.00 79.12 304 TRP A C 1
ATOM 2545 O O . TRP A 1 304 ? -18.489 -3.526 -27.370 1.00 79.12 304 TRP A O 1
ATOM 2555 N N . ALA A 1 305 ? -19.963 -2.590 -26.009 1.00 76.19 305 ALA A N 1
ATOM 2556 C CA . ALA A 1 305 ? -20.787 -2.114 -27.121 1.00 76.19 305 ALA A CA 1
ATOM 2557 C C . ALA A 1 305 ? -20.087 -1.004 -27.925 1.00 76.19 305 ALA A C 1
ATOM 2559 O O . ALA A 1 305 ? -20.484 -0.686 -29.047 1.00 76.19 305 ALA A O 1
ATOM 2560 N N . ARG A 1 306 ? -19.047 -0.392 -27.346 1.00 79.75 306 ARG A N 1
ATOM 2561 C CA . ARG A 1 306 ? -18.377 0.788 -27.890 1.00 79.75 306 ARG A CA 1
ATOM 2562 C C . ARG A 1 306 ? -16.925 0.558 -28.287 1.00 79.75 306 ARG A C 1
ATOM 2564 O O . ARG A 1 306 ? -16.324 1.500 -28.793 1.00 79.75 306 ARG A O 1
ATOM 2571 N N . TYR A 1 307 ? -16.379 -0.650 -28.128 1.00 79.44 307 TYR A N 1
ATOM 2572 C CA . TYR A 1 307 ? -14.966 -0.906 -28.435 1.00 79.44 307 TYR A CA 1
ATOM 2573 C C . TYR A 1 307 ? -14.616 -0.573 -29.893 1.00 79.44 307 TYR A C 1
ATOM 2575 O O . TYR A 1 307 ? -13.601 0.049 -30.140 1.00 79.44 307 TYR A O 1
ATOM 2583 N N . ASN A 1 308 ? -15.504 -0.858 -30.856 1.00 72.25 308 ASN A N 1
ATOM 2584 C CA . ASN A 1 308 ? -15.285 -0.521 -32.272 1.00 72.25 308 ASN A CA 1
ATOM 2585 C C . ASN A 1 308 ? -15.204 0.992 -32.553 1.00 72.25 308 ASN A C 1
ATOM 2587 O O . ASN A 1 308 ? -14.780 1.403 -33.628 1.00 72.25 308 ASN A O 1
ATOM 2591 N N . GLN A 1 309 ? -15.661 1.828 -31.617 1.00 79.81 309 GLN A N 1
ATOM 2592 C CA . GLN A 1 309 ? -15.582 3.290 -31.699 1.00 79.81 309 GLN A CA 1
ATOM 2593 C C . GLN A 1 309 ? -14.364 3.840 -30.945 1.00 79.81 309 GLN A C 1
ATOM 2595 O O . GLN A 1 309 ? -14.155 5.054 -30.927 1.00 79.81 309 GLN A O 1
ATOM 2600 N N . THR A 1 310 ? -13.595 2.972 -30.288 1.00 77.06 310 THR A N 1
ATOM 2601 C CA . THR A 1 310 ? -12.354 3.305 -29.598 1.00 77.06 310 THR A CA 1
ATOM 2602 C C . THR A 1 310 ? -11.186 2.610 -30.302 1.00 77.06 310 THR A C 1
ATOM 2604 O O . THR A 1 310 ? -11.340 1.569 -30.925 1.00 77.06 310 THR A O 1
ATOM 2607 N N . ASN A 1 311 ? -9.981 3.174 -30.213 1.00 80.31 311 ASN A N 1
ATOM 2608 C CA . ASN A 1 311 ? -8.765 2.508 -30.707 1.00 80.31 311 ASN A CA 1
ATOM 2609 C C . ASN A 1 311 ? -8.189 1.541 -29.655 1.00 80.31 311 ASN A C 1
ATOM 2611 O O . ASN A 1 311 ? -6.973 1.406 -29.531 1.00 80.31 311 ASN A O 1
ATOM 2615 N N . ILE A 1 312 ? -9.046 0.941 -28.826 1.00 83.25 312 ILE A N 1
ATOM 2616 C CA . ILE A 1 312 ? -8.630 0.044 -27.748 1.00 83.25 312 ILE A CA 1
ATOM 2617 C C . ILE A 1 312 ? -8.786 -1.389 -28.239 1.00 83.25 312 ILE A C 1
ATOM 2619 O O . ILE A 1 312 ? -9.818 -1.755 -28.797 1.00 83.25 312 ILE A O 1
ATOM 2623 N N . ASP A 1 313 ? -7.756 -2.194 -28.004 1.00 85.12 313 ASP A N 1
ATOM 2624 C CA . ASP A 1 313 ? -7.763 -3.607 -28.355 1.00 85.12 313 ASP A CA 1
ATOM 2625 C C . ASP A 1 313 ? -8.904 -4.370 -27.661 1.00 85.12 313 ASP A C 1
ATOM 2627 O O . ASP A 1 313 ? -9.172 -4.179 -26.470 1.00 85.12 313 ASP A O 1
ATOM 2631 N N . TYR A 1 314 ? -9.547 -5.267 -28.411 1.00 80.94 314 TYR A N 1
ATOM 2632 C CA . TYR A 1 314 ? -10.662 -6.086 -27.941 1.00 80.94 314 TYR A CA 1
ATOM 2633 C C . TYR A 1 314 ? -10.268 -6.894 -26.700 1.00 80.94 314 TYR A C 1
ATOM 2635 O O . TYR A 1 314 ? -11.007 -6.888 -25.717 1.00 80.94 314 TYR A O 1
ATOM 2643 N N . ALA A 1 315 ? -9.078 -7.509 -26.687 1.00 84.12 315 ALA A N 1
ATOM 2644 C CA . ALA A 1 315 ? -8.627 -8.314 -25.550 1.00 84.12 315 ALA A CA 1
ATOM 2645 C C . ALA A 1 315 ? -8.406 -7.461 -24.289 1.00 84.12 315 ALA A C 1
ATOM 2647 O O . ALA A 1 315 ? -8.679 -7.901 -23.169 1.00 84.12 315 ALA A O 1
ATOM 2648 N N . LYS A 1 316 ? -7.974 -6.201 -24.447 1.00 87.50 316 LYS A N 1
ATOM 2649 C CA . LYS A 1 316 ? -7.917 -5.251 -23.328 1.00 87.50 316 LYS A CA 1
ATOM 2650 C C . LYS A 1 316 ? -9.319 -4.910 -22.818 1.00 87.50 316 LYS A C 1
ATOM 2652 O O . LYS A 1 316 ? -9.511 -4.894 -21.605 1.00 87.50 316 LYS A O 1
ATOM 2657 N N . VAL A 1 317 ? -10.289 -4.653 -23.699 1.00 83.88 317 VAL A N 1
ATOM 2658 C CA . VAL A 1 317 ? -11.681 -4.376 -23.290 1.00 83.88 317 VAL A CA 1
ATOM 2659 C C . VAL A 1 317 ? -12.286 -5.572 -22.557 1.00 83.88 317 VAL A C 1
ATOM 2661 O O . VAL A 1 317 ? -12.884 -5.388 -21.497 1.00 83.88 317 VAL A O 1
ATOM 2664 N N . GLU A 1 318 ? -12.052 -6.785 -23.054 1.00 82.50 318 GLU A N 1
ATOM 2665 C CA . GLU A 1 318 ? -12.461 -8.035 -22.413 1.00 82.50 318 GLU A CA 1
ATOM 2666 C C . GLU A 1 318 ? -11.887 -8.185 -21.012 1.00 82.50 318 GLU A C 1
ATOM 2668 O O . GLU A 1 318 ? -12.628 -8.342 -20.036 1.00 82.50 318 GLU A O 1
ATOM 2673 N N . ARG A 1 319 ? -10.559 -8.076 -20.894 1.00 89.00 319 ARG A N 1
ATOM 2674 C CA . ARG A 1 319 ? -9.874 -8.192 -19.609 1.00 89.00 319 ARG A CA 1
ATOM 2675 C C . ARG A 1 319 ? -10.355 -7.125 -18.635 1.00 89.00 319 ARG A C 1
ATOM 2677 O O . ARG A 1 319 ? -10.605 -7.447 -17.481 1.00 89.00 319 ARG A O 1
ATOM 2684 N N . MET A 1 320 ? -10.517 -5.876 -19.074 1.00 91.44 320 MET A N 1
ATOM 2685 C CA . MET A 1 320 ? -10.983 -4.794 -18.201 1.00 91.44 320 MET A CA 1
ATOM 2686 C C . MET A 1 320 ? -12.436 -4.979 -17.779 1.00 91.44 320 MET A C 1
ATOM 2688 O O . MET A 1 320 ? -12.757 -4.726 -16.619 1.00 91.44 320 MET A O 1
ATOM 2692 N N . PHE A 1 321 ? -13.312 -5.469 -18.653 1.00 85.19 321 PHE A N 1
ATOM 2693 C CA . PHE A 1 321 ? -14.670 -5.836 -18.262 1.00 85.19 321 PHE A CA 1
ATOM 2694 C C . PHE A 1 321 ? -14.650 -6.926 -17.182 1.00 85.19 321 PHE A C 1
ATOM 2696 O O . PHE A 1 321 ? -15.270 -6.758 -16.129 1.00 85.19 321 PHE A O 1
ATOM 2703 N N . ASN A 1 322 ? -13.869 -7.987 -17.392 1.00 84.88 322 ASN A N 1
ATOM 2704 C CA . ASN A 1 322 ? -13.778 -9.098 -16.450 1.00 84.88 322 ASN A CA 1
ATOM 2705 C C . ASN A 1 322 ? -13.131 -8.689 -15.114 1.00 84.88 322 ASN A C 1
ATOM 2707 O O . ASN A 1 322 ? -13.621 -9.047 -14.042 1.00 84.88 322 ASN A O 1
ATOM 2711 N N . ALA A 1 323 ? -12.065 -7.889 -15.157 1.00 88.62 323 ALA A N 1
ATOM 2712 C CA . ALA A 1 323 ? -11.351 -7.428 -13.970 1.00 88.62 323 ALA A CA 1
ATOM 2713 C C . ALA A 1 323 ? -12.153 -6.393 -13.172 1.00 88.62 323 ALA A C 1
ATOM 2715 O O . ALA A 1 323 ? -12.194 -6.446 -11.945 1.00 88.62 323 ALA A O 1
ATOM 2716 N N . THR A 1 324 ? -12.812 -5.449 -13.852 1.00 92.12 324 THR A N 1
ATOM 2717 C CA . THR A 1 324 ? -13.359 -4.252 -13.192 1.00 92.12 324 THR A CA 1
ATOM 2718 C C . THR A 1 324 ? -14.874 -4.221 -13.109 1.00 92.12 324 THR A C 1
ATOM 2720 O O . THR A 1 324 ? -15.399 -3.799 -12.082 1.00 92.12 324 THR A O 1
ATOM 2723 N N . TYR A 1 325 ? -15.614 -4.699 -14.112 1.00 87.19 325 TYR A N 1
ATOM 2724 C CA . TYR A 1 325 ? -17.070 -4.768 -13.998 1.00 87.19 325 TYR A CA 1
ATOM 2725 C C . TYR A 1 325 ? -17.481 -5.978 -13.160 1.00 87.19 325 TYR A C 1
ATOM 2727 O O . TYR A 1 325 ? -18.037 -5.818 -12.071 1.00 87.19 325 TYR A O 1
ATOM 2735 N N . THR A 1 326 ? -17.156 -7.185 -13.629 1.00 84.00 326 THR A N 1
ATOM 2736 C CA . THR A 1 326 ? -17.524 -8.421 -12.925 1.00 84.00 326 THR A CA 1
ATOM 2737 C C . THR A 1 326 ? -16.639 -8.669 -11.709 1.00 84.00 326 THR A C 1
ATOM 2739 O O . THR A 1 326 ? -17.142 -9.042 -10.651 1.00 84.00 326 THR A O 1
ATOM 2742 N N . GLY A 1 327 ? -15.332 -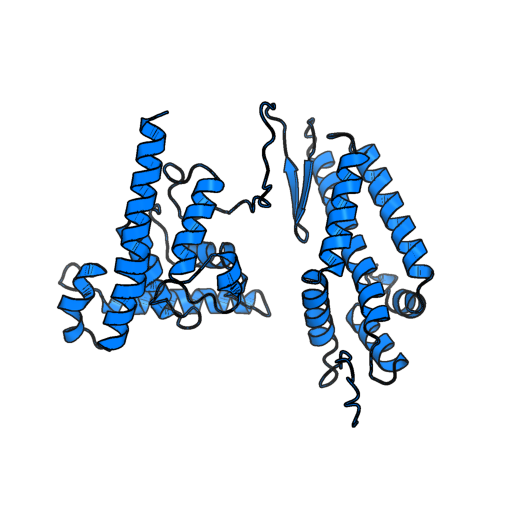8.425 -11.838 1.00 84.31 327 GLY A N 1
ATOM 2743 C CA . GLY A 1 327 ? -14.347 -8.688 -10.792 1.00 84.31 327 GLY A CA 1
ATOM 2744 C C . GLY A 1 327 ? -14.399 -7.710 -9.619 1.00 84.31 327 GLY A C 1
ATOM 2745 O O . GLY A 1 327 ? -14.129 -8.121 -8.490 1.00 84.31 327 GLY A O 1
ATOM 2746 N N . LEU A 1 328 ? -14.814 -6.459 -9.853 1.00 94.38 328 LEU A N 1
ATOM 2747 C CA . LEU A 1 328 ? -14.799 -5.407 -8.833 1.00 94.38 328 LEU A CA 1
ATOM 2748 C C . LEU A 1 328 ? -16.160 -4.745 -8.614 1.00 94.38 328 LEU A C 1
ATOM 2750 O O . LEU A 1 328 ? -16.705 -4.817 -7.517 1.00 94.38 328 LEU A O 1
ATOM 2754 N N . CYS A 1 329 ? -16.726 -4.093 -9.631 1.00 92.94 329 CYS A N 1
ATOM 2755 C CA . CYS A 1 329 ? -17.902 -3.234 -9.490 1.00 92.94 329 CYS A CA 1
ATOM 2756 C C . CYS A 1 329 ? -19.101 -3.987 -8.898 1.00 92.94 329 CYS A C 1
ATOM 2758 O O . CYS A 1 329 ? -19.737 -3.494 -7.966 1.00 92.94 329 CYS A O 1
ATOM 2760 N N . ILE A 1 330 ? -19.391 -5.195 -9.394 1.00 87.38 330 ILE A N 1
ATOM 2761 C CA . ILE A 1 330 ? -20.476 -6.033 -8.860 1.00 87.38 330 ILE A CA 1
ATOM 2762 C C . ILE A 1 330 ? -20.201 -6.427 -7.401 1.00 87.38 330 ILE A C 1
ATOM 2764 O O . ILE A 1 330 ? -21.097 -6.319 -6.563 1.00 87.38 330 ILE A O 1
ATOM 2768 N N . LYS A 1 331 ? -18.962 -6.817 -7.071 1.00 93.38 331 LYS A N 1
ATOM 2769 C CA . LYS A 1 331 ? -18.572 -7.190 -5.699 1.00 93.38 331 LYS A CA 1
ATOM 2770 C C . LYS A 1 331 ? -18.679 -6.012 -4.728 1.00 93.38 331 LYS A C 1
ATOM 2772 O O . LYS A 1 331 ? -19.134 -6.185 -3.604 1.00 93.38 331 LYS A O 1
ATOM 2777 N N . LEU A 1 332 ? -18.331 -4.804 -5.170 1.00 95.94 332 LEU A N 1
ATOM 2778 C CA . LEU A 1 332 ? -18.478 -3.577 -4.384 1.00 95.94 332 LEU A CA 1
ATOM 2779 C C . LEU A 1 332 ? -19.945 -3.223 -4.122 1.00 95.94 332 LEU A C 1
ATOM 2781 O O . LEU A 1 332 ? -20.293 -2.829 -3.009 1.00 95.94 332 LEU A O 1
ATOM 2785 N N . ILE A 1 333 ? -20.814 -3.385 -5.124 1.00 91.69 333 ILE A N 1
ATOM 2786 C CA . ILE A 1 333 ? -22.261 -3.199 -4.952 1.00 91.69 333 ILE A CA 1
ATOM 2787 C C . ILE A 1 333 ? -22.804 -4.213 -3.939 1.00 91.69 333 ILE A C 1
ATOM 2789 O O . ILE A 1 333 ? -23.563 -3.823 -3.051 1.00 91.69 333 ILE A O 1
ATOM 2793 N N . ALA A 1 334 ? -22.387 -5.480 -4.033 1.00 90.56 334 ALA A N 1
ATOM 2794 C CA . ALA A 1 334 ? -22.780 -6.525 -3.092 1.00 90.56 334 ALA A CA 1
ATOM 2795 C C . ALA A 1 334 ? -22.320 -6.208 -1.659 1.00 90.56 334 ALA A C 1
ATOM 2797 O O . ALA A 1 334 ? -23.149 -6.203 -0.753 1.00 90.56 334 ALA A O 1
ATOM 2798 N N . LEU A 1 335 ? -21.051 -5.826 -1.469 1.00 93.75 335 LEU A N 1
ATOM 2799 C CA . LEU A 1 335 ? -20.507 -5.424 -0.166 1.00 93.75 335 LEU A CA 1
ATOM 2800 C C . LEU A 1 335 ? -21.281 -4.238 0.434 1.00 93.75 335 LEU A C 1
ATOM 2802 O O . LEU A 1 335 ? -21.636 -4.241 1.610 1.00 93.75 335 LEU A O 1
ATOM 2806 N N . LYS A 1 336 ? -21.597 -3.220 -0.378 1.00 92.81 336 LYS A N 1
ATOM 2807 C CA . LYS A 1 336 ? -22.402 -2.068 0.062 1.00 92.81 336 LYS A CA 1
ATOM 2808 C C . LYS A 1 336 ? -23.794 -2.501 0.539 1.00 92.81 336 LYS A C 1
ATOM 2810 O O . LYS A 1 336 ? -24.286 -1.979 1.538 1.00 92.81 336 LYS A O 1
ATOM 2815 N N . GLN A 1 337 ? -24.435 -3.426 -0.176 1.00 90.81 337 GLN A N 1
ATOM 2816 C CA . GLN A 1 337 ? -25.755 -3.953 0.181 1.00 90.81 337 GLN A CA 1
ATOM 2817 C C . GLN A 1 337 ? -25.716 -4.816 1.445 1.00 90.81 337 GLN A C 1
ATOM 2819 O O . GLN A 1 337 ? -26.628 -4.721 2.261 1.00 90.81 337 GLN A O 1
ATOM 2824 N N . GLU A 1 338 ? -24.678 -5.631 1.617 1.00 91.50 338 GLU A N 1
ATOM 2825 C CA . GLU A 1 338 ? -24.443 -6.435 2.819 1.00 91.50 338 GLU A CA 1
ATOM 2826 C C . GLU A 1 338 ? -24.325 -5.544 4.060 1.00 91.50 338 GLU A C 1
ATOM 2828 O O . GLU A 1 338 ? -25.120 -5.677 4.989 1.00 91.50 338 GLU A O 1
ATOM 2833 N N . ILE A 1 339 ? -23.457 -4.528 4.011 1.00 89.31 339 ILE A N 1
ATOM 2834 C CA . ILE A 1 339 ? -23.282 -3.556 5.103 1.00 89.31 339 ILE A CA 1
ATOM 2835 C C . ILE A 1 339 ? -24.593 -2.815 5.416 1.00 89.31 339 ILE A C 1
ATOM 2837 O O . ILE A 1 339 ? -24.903 -2.534 6.575 1.00 89.31 339 ILE A O 1
ATOM 2841 N N . ALA A 1 340 ? -25.376 -2.464 4.391 1.00 86.06 340 ALA A N 1
ATOM 2842 C CA . ALA A 1 340 ? -26.661 -1.799 4.588 1.00 86.06 340 ALA A CA 1
ATOM 2843 C C . ALA A 1 340 ? -27.686 -2.709 5.287 1.00 86.06 340 ALA A C 1
ATOM 2845 O O . ALA A 1 340 ? -28.447 -2.226 6.124 1.00 86.06 340 ALA A O 1
ATOM 2846 N N . LYS A 1 341 ? -27.692 -4.012 4.975 1.00 85.75 341 LYS A N 1
ATOM 2847 C CA . LYS A 1 341 ? -28.550 -4.998 5.648 1.00 85.75 341 LYS A CA 1
ATOM 2848 C C . LYS A 1 341 ? -28.155 -5.166 7.109 1.00 85.75 341 LYS A C 1
ATOM 2850 O O . LYS A 1 341 ? -29.032 -5.075 7.957 1.00 85.75 341 LYS A O 1
ATOM 2855 N N . GLU A 1 342 ? -26.862 -5.308 7.402 1.00 83.44 342 GLU A N 1
ATOM 2856 C CA . GLU A 1 342 ? -26.350 -5.412 8.777 1.00 83.44 342 GLU A CA 1
ATOM 2857 C C . GLU A 1 342 ? -26.811 -4.239 9.655 1.00 83.44 342 GLU A C 1
ATOM 2859 O O . GLU A 1 342 ? -27.200 -4.444 10.804 1.00 83.44 342 GLU A O 1
ATOM 2864 N N . LYS A 1 343 ? -26.825 -3.018 9.098 1.00 75.50 343 LYS A N 1
ATOM 2865 C CA . LYS A 1 343 ? -27.315 -1.809 9.780 1.00 75.50 343 LYS A CA 1
ATOM 2866 C C . LYS A 1 343 ? -28.823 -1.778 10.017 1.00 75.50 343 LYS A C 1
ATOM 2868 O O . LYS A 1 343 ? -29.245 -1.056 10.904 1.00 75.50 343 LYS A O 1
ATOM 2873 N N . ALA A 1 344 ? -29.621 -2.474 9.210 1.00 70.69 344 ALA A N 1
ATOM 2874 C CA . ALA A 1 344 ? -31.079 -2.504 9.353 1.00 70.69 344 ALA A CA 1
ATOM 2875 C C . ALA A 1 344 ? -31.555 -3.572 10.352 1.00 70.69 344 ALA A C 1
ATOM 2877 O O . ALA A 1 344 ? -32.673 -3.492 10.852 1.00 70.69 344 ALA A O 1
ATOM 2878 N N . THR A 1 345 ? -30.725 -4.586 10.609 1.00 61.41 345 THR A N 1
ATOM 2879 C CA . THR A 1 345 ? -30.962 -5.644 11.607 1.00 61.41 345 THR A CA 1
ATOM 2880 C C . THR A 1 345 ? -30.450 -5.314 13.012 1.00 61.41 345 THR A C 1
ATOM 2882 O O . THR A 1 345 ? -30.745 -6.067 13.937 1.00 61.41 345 THR A O 1
ATOM 2885 N N . ARG A 1 346 ? -29.683 -4.231 13.170 1.00 49.62 346 ARG A N 1
ATOM 2886 C CA . ARG A 1 346 ? -29.307 -3.641 14.463 1.00 49.62 346 ARG A CA 1
ATOM 2887 C C . ARG A 1 346 ? -30.237 -2.478 14.767 1.00 49.62 346 ARG A C 1
ATOM 2889 O O . ARG A 1 346 ? -30.544 -2.294 15.962 1.00 49.62 346 ARG A O 1
#

Secondary structure (DSSP, 8-state):
-------------STT-HHHHHHHHHHHHHTSHHHHHHHHHHHHHHHHH--TT-HHHHHHHHHHHHHHHHHHHHTSTTHHHHHHHEETTTTEE-HHHHHHHHHHHTTT---HHHHHHHHHHHHHHHHHHHHHHHHHHHHHTT--S---EEEETTEEEEPPP--------S----------SSB-TTTS-SHHHHHHHHHHHHTTB--GGGHHHH-SPPSS-B-TT-TTTHHHHHHHHHHHT-B-S--HHHHHHHHHHH-GGG---SSHHHHHHHHHHHHHHHHHHHHHTEETTTTEEPPGGGHHHHGGGSS--HHHHHHHIIIIIIIIIHHHHHHHHHHHHHHH--

pLDDT: mean 78.13, std 17.53, range [26.78, 97.44]

Radius of gyration: 25.43 Å; chains: 1; bounding box: 68×59×67 Å

Foldseek 3Di:
DDDDDPPDPFQFDPPLPLVVSLVVVLVVLCPDPLVVVLVVVVLVCCVVQPDFQPLVSLLVVLVVVLVVLLVVLCPAPLVVLQVVQQDPVVNDGDSSSSSVVQCVVVVRGRDPVSVSSVSSNVVSNLQSVLQNVVSVVVVVVVDRATFDFDGDPSDTDTDHDDDDDDDDDDDPPVQDQADDQWFDCVQVVDSVLVLVLLLLLVLLACLDVCCVVNDHHFPFHQYLVQLLLVLLSVLLCVLLVRTDDDALLSSVVNCCRSRVVSDDDPDPVRVVVVSVVSNVSSVVSQQQQFDDPVRDGDHLVCCQVCVVVGPDDPVVNVSSSRSRVVSHNVVSNVSSVVSVVVVVVD

Organism: NCBI:txid2913614

Sequence (346 aa):
MMTVNSKHNVPAVINEDYEGFFRQELIRYLHSSEWNNVETSFKRELQLHITPGDMEMLKKYLREQRDSNLERFNKSGISWFWNKSFIAEENRFDEIIFIKKLYMASDGMIDTKELNEFFVYYCMNRMIESILKGTLEFEEKRHYGSFKVFINYGEVKFGGNEQANTEENADEVDETILKNIIFNSKVFDSNEKLLKLRKVIAHSIDMGEYNAMFGEPNPSTIAPDVQSEWYYLMKALEESEVAKRFSVPSFIDQMIDWYPWLFSFETPKDMQAFKRKMEKSISHEKSIWKYGKAKEVTKLKDMWARYNQTNIDYAKVERMFNATYTGLCIKLIALKQEIAKEKATR